Protein 8TYX (pdb70)

Organism: NCBI:txid1708715

Structure (mmCIF, N/CA/C/O backbone):
data_8TYX
#
_entry.id   8TYX
#
_cell.length_a   53.338
_cell.length_b   64.690
_cell.length_c   141.691
_cell.angle_alpha   90.000
_cell.angle_beta   90.000
_cell.angle_gamma   90.000
#
_symmetry.space_group_name_H-M   'I 2 2 2'
#
loop_
_entity.id
_entity.type
_entity.pdbx_description
1 polymer Ubl(BilA)
2 polymer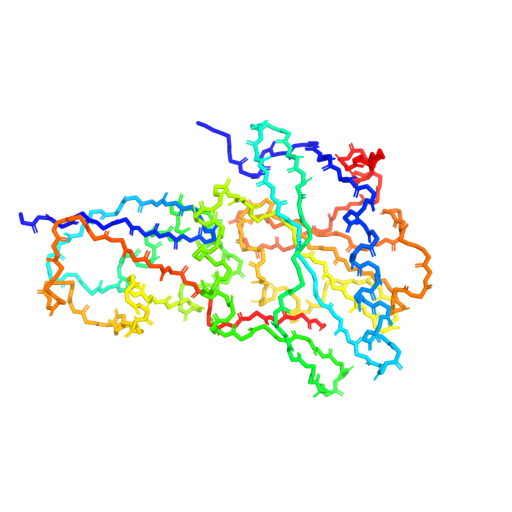 'DUB(BilC) E33A Mutant'
3 non-polymer 'ZINC ION'
4 water water
#
loop_
_atom_site.group_PDB
_atom_site.id
_atom_site.type_symbol
_atom_site.label_atom_id
_atom_site.label_alt_id
_atom_site.label_comp_id
_atom_site.label_asym_id
_atom_site.label_entity_id
_atom_site.label_seq_id
_atom_site.pdbx_PDB_ins_code
_atom_site.Cartn_x
_atom_site.Cartn_y
_atom_site.Cartn_z
_atom_site.occupancy
_atom_site.B_iso_or_equiv
_atom_site.auth_seq_id
_atom_site.auth_comp_id
_atom_site.auth_asym_id
_atom_site.auth_atom_id
_atom_site.pdbx_PDB_model_num
ATOM 1 N N . GLY A 1 16 ? -24.15476 28.16553 31.47966 1.000 55.79656 16 GLY A N 1
ATOM 2 C CA . GLY A 1 16 ? -23.82748 26.79300 31.84009 1.000 55.18972 16 GLY A CA 1
ATOM 3 C C . GLY A 1 16 ? -22.68906 26.25405 30.97324 1.000 58.00616 16 GLY A C 1
ATOM 4 O O . GLY A 1 16 ? -22.55555 25.04326 30.80499 1.000 57.45773 16 GLY A O 1
ATOM 6 N N . LYS A 1 17 ? -21.87534 27.15338 30.42572 1.000 58.89428 17 LYS A N 1
ATOM 7 C CA . LYS A 1 17 ? -20.71731 26.74941 29.63827 1.000 59.92726 17 LYS A CA 1
ATOM 8 C C . LYS A 1 17 ? -19.59584 26.28178 30.55994 1.000 59.98708 17 LYS A C 1
ATOM 9 O O . LYS A 1 17 ? -19.41488 26.80936 31.66024 1.000 62.32080 17 LYS A O 1
ATOM 13 N N . ILE A 1 18 ? -18.84414 25.28229 30.10261 1.000 56.69556 18 ILE A N 1
ATOM 14 C CA . ILE A 1 18 ? -17.76508 24.66209 30.86655 1.000 53.32854 18 ILE A CA 1
ATOM 15 C C . ILE A 1 18 ? -16.44761 24.99686 30.17690 1.000 50.21807 18 ILE A C 1
ATOM 16 O O . ILE A 1 18 ? -16.34135 24.89127 28.94966 1.000 49.68688 18 ILE A O 1
ATOM 32 N N . GLU A 1 19 ? -15.44474 25.39419 30.95863 1.000 46.02993 19 GLU A N 1
ATOM 33 C CA . GLU A 1 19 ? -14.13361 25.74746 30.42383 1.000 43.04052 19 GLU A CA 1
ATOM 34 C C . GLU A 1 19 ? -13.19538 24.55438 30.57430 1.000 34.62507 19 GLU A C 1
ATOM 35 O O . GLU A 1 19 ? -12.94952 24.08447 31.68910 1.000 35.36764 19 GLU A O 1
ATOM 47 N N . ILE A 1 20 ? -12.66159 24.07714 29.45689 1.000 28.19076 20 ILE A N 1
ATOM 48 C CA . ILE A 1 20 ? -11.75748 22.93616 29.44449 1.000 23.81280 20 ILE A CA 1
ATOM 49 C C . ILE A 1 20 ? -10.43875 23.38433 28.82639 1.000 23.28023 20 ILE A C 1
ATOM 50 O O . ILE A 1 20 ? -10.40843 23.85806 27.68308 1.000 23.90892 20 ILE A O 1
ATOM 66 N N . ILE A 1 21 ? -9.34585 23.20051 29.55831 1.000 19.65420 21 ILE A N 1
ATOM 67 C CA . ILE A 1 21 ? -8.01191 23.36017 28.99622 1.000 18.45011 21 ILE A CA 1
ATOM 68 C C . ILE A 1 21 ? -7.64147 22.01774 28.38491 1.000 18.02322 21 ILE A C 1
ATOM 69 O O . ILE A 1 21 ? -7.56420 21.00937 29.09628 1.000 19.47115 21 ILE A O 1
ATOM 85 N N . VAL A 1 22 ? -7.41824 21.99272 27.07557 1.000 15.16040 22 VAL A N 1
ATOM 86 C CA . VAL A 1 22 ? -6.96435 20.80260 26.37224 1.000 13.04860 22 VAL A CA 1
ATOM 87 C C . VAL A 1 22 ? -5.50136 21.01521 26.01839 1.000 13.08330 22 VAL A C 1
ATOM 88 O O . VAL A 1 22 ? -5.13217 22.04337 25.43047 1.000 14.64897 22 VAL A O 1
ATOM 101 N N . VAL A 1 23 ? -4.66574 20.03954 26.34777 1.000 12.97270 23 VAL A N 1
ATOM 102 C CA . VAL A 1 23 ? -3.23400 20.07586 26.05085 1.000 12.75689 23 VAL A CA 1
ATOM 103 C C . VAL A 1 23 ? -2.93412 19.09024 24.92546 1.000 12.52677 23 VAL A C 1
ATOM 104 O O . VAL A 1 23 ? -3.25524 17.89984 25.02442 1.000 13.29036 23 VAL A O 1
ATOM 117 N N . VAL A 1 24 ? -2.30289 19.58654 23.86709 1.000 12.30298 24 VAL A N 1
ATOM 118 C CA . VAL A 1 24 ? -1.94601 18.80748 22.67574 1.000 12.61471 24 VAL A CA 1
ATOM 119 C C . VAL A 1 24 ? -0.46163 19.05271 22.42294 1.000 12.09283 24 VAL A C 1
ATOM 120 O O . VAL A 1 24 ? -0.04788 20.20111 22.23885 1.000 13.56962 24 VAL A O 1
ATOM 133 N N . ASN A 1 25 ? 0.33972 17.98605 22.40686 1.000 13.41317 25 ASN A N 1
ATOM 134 C CA . ASN A 1 25 ? 1.79298 18.11132 22.29776 1.000 13.51763 25 ASN A CA 1
ATOM 135 C C . ASN A 1 25 ? 2.32573 19.20674 23.21940 1.000 13.56385 25 ASN A C 1
ATOM 136 O O . ASN A 1 25 ? 3.14978 20.03681 22.83513 1.000 14.14132 25 ASN A O 1
ATOM 147 N N . GLY A 1 26 ? 1.84467 19.21043 24.44522 1.000 13.91839 26 GLY A N 1
ATOM 148 C CA . GLY A 1 26 ? 2.33487 20.13339 25.44220 1.000 14.40125 26 GLY A CA 1
ATOM 149 C C . GLY A 1 26 ? 1.80201 21.54835 25.35783 1.000 14.89339 26 GLY A C 1
ATOM 150 O O . GLY A 1 26 ? 2.17713 22.38341 26.19609 1.000 15.52953 26 GLY A O 1
ATOM 154 N N . GLN A 1 27 ? 0.95171 21.85174 24.37891 1.000 14.47296 27 GLN A N 1
ATOM 155 C CA . GLN A 1 27 ? 0.41890 23.20278 24.19125 1.000 14.75093 27 GLN A CA 1
ATOM 156 C C . GLN A 1 27 ? -1.02970 23.28116 24.65251 1.000 14.71178 27 GLN A C 1
ATOM 157 O O . GLN A 1 27 ? -1.85865 22.50731 24.13813 1.000 14.56911 27 GLN A O 1
ATOM 171 N N . PRO A 1 28 ? -1.37949 24.18788 25.57104 1.000 15.08529 28 PRO A N 1
ATOM 172 C CA . PRO A 1 28 ? -2.76326 24.28990 26.04271 1.000 15.35284 28 PRO A CA 1
ATOM 173 C C . PRO A 1 28 ? -3.61771 25.16963 25.14274 1.000 15.39225 28 PRO A C 1
ATOM 174 O O . PRO A 1 28 ? -3.16123 26.14404 24.54365 1.000 17.42590 28 PRO A O 1
ATOM 185 N N . THR A 1 29 ? -4.89653 24.80146 25.05262 1.000 15.78137 29 THR A N 1
ATOM 186 C CA . THR A 1 29 ? -5.91057 25.62938 24.41794 1.000 15.76192 29 THR A CA 1
ATOM 187 C C . THR A 1 29 ? -7.18461 25.54961 25.24677 1.000 17.01019 29 THR A C 1
ATOM 188 O O . THR A 1 29 ? -7.62371 24.46242 25.62769 1.000 17.36007 29 THR A O 1
ATOM 199 N N . GLN A 1 30 ? -7.79827 26.69334 25.52488 1.000 20.18467 30 GLN A N 1
ATOM 200 C CA . GLN A 1 30 ? -9.02071 26.70511 26.32196 1.000 23.82676 30 GLN A CA 1
ATOM 201 C C . GLN A 1 30 ? -10.21368 26.60150 25.37795 1.000 23.93909 30 GLN A C 1
ATOM 202 O O . GLN A 1 30 ? -10.35819 27.40957 24.44894 1.000 26.35594 30 GLN A O 1
ATOM 216 N N . VAL A 1 31 ? -11.06243 25.60790 25.60641 1.000 21.85281 31 VAL A N 1
ATOM 217 C CA . VAL A 1 31 ? -12.22876 25.33781 24.77691 1.000 22.33520 31 VAL A CA 1
ATOM 218 C C . VAL A 1 31 ? -13.46607 25.50274 25.64460 1.000 25.65286 31 VAL A C 1
ATOM 219 O O . VAL A 1 31 ? -13.56974 24.89698 26.71524 1.000 25.19439 31 VAL A O 1
ATOM 232 N N . GLU A 1 32 ? -14.38624 26.33839 25.19649 1.000 29.09702 32 GLU A N 1
ATOM 233 C CA . GLU A 1 32 ? -15.65987 26.49542 25.88392 1.000 32.50959 32 GLU A CA 1
ATOM 234 C C . GLU A 1 32 ? -16.61081 25.41049 25.40154 1.000 31.90740 32 GLU A C 1
ATOM 235 O O . GLU A 1 32 ? -16.70183 25.15095 24.19912 1.000 32.37035 32 GLU A O 1
ATOM 247 N N . ALA A 1 33 ? -17.29198 24.75856 26.34054 1.000 30.77420 33 ALA A N 1
ATOM 248 C CA . ALA A 1 33 ? -18.15203 23.63277 26.01535 1.000 32.60168 33 ALA A CA 1
ATOM 249 C C . ALA A 1 33 ? -19.48487 23.73102 26.74145 1.000 32.97854 33 ALA A C 1
ATOM 250 O O . ALA A 1 33 ? -19.55352 24.18839 27.88252 1.000 35.01008 33 ALA A O 1
ATOM 257 N N . ASN A 1 34 ? -20.50958 23.29209 26.08989 1.000 32.60614 34 ASN A N 1
ATOM 258 C CA . ASN A 1 34 ? -21.82063 23.18695 26.70574 1.000 32.11896 34 ASN A CA 1
ATOM 259 C C . ASN A 1 34 ? -22.06391 21.75873 27.18721 1.000 30.89956 34 ASN A C 1
ATOM 260 O O . ASN A 1 34 ? -21.53489 20.80446 26.61699 1.000 29.00446 34 ASN A O 1
ATOM 271 N N . PRO A 1 35 ? -22.86518 21.58314 28.23930 1.000 30.20863 35 PRO A N 1
ATOM 272 C CA . PRO A 1 35 ? -22.95211 20.26119 28.88411 1.000 30.68376 35 PRO A CA 1
ATOM 273 C C . PRO A 1 35 ? -23.45474 19.14045 27.99335 1.000 27.10881 35 PRO A C 1
ATOM 274 O O . PRO A 1 35 ? -23.09648 17.98182 28.22381 1.000 26.67813 35 PRO A O 1
ATOM 285 N N . ASN A 1 36 ? -24.29164 19.43140 27.00310 1.000 26.89138 36 ASN A N 1
ATOM 286 C CA . ASN A 1 36 ? -24.84296 18.38616 26.15173 1.000 27.60989 36 ASN A CA 1
ATOM 287 C C . ASN A 1 36 ? -23.95827 18.05144 24.96216 1.000 26.95837 36 ASN A C 1
ATOM 288 O O . ASN A 1 36 ? -24.30085 17.15269 24.18787 1.000 28.85941 36 ASN A O 1
ATOM 299 N N . GLN A 1 37 ? -22.81569 18.71539 24.81377 1.000 22.97353 37 GLN A N 1
ATOM 300 C CA . GLN A 1 37 ? -21.92094 18.40209 23.70373 1.000 23.63050 37 GLN A CA 1
ATOM 301 C C . GLN A 1 37 ? -21.09949 17.15597 24.02302 1.000 21.24409 37 GLN A C 1
ATOM 302 O O . GLN A 1 37 ? -20.53473 17.05683 25.11803 1.000 22.62433 37 GLN A O 1
ATOM 316 N N . PRO A 1 38 ? -20.99410 16.19775 23.10286 1.000 20.89884 38 PRO A N 1
ATOM 317 C CA . PRO A 1 38 ? -20.04661 15.10260 23.31111 1.000 19.82916 38 PRO A CA 1
ATOM 318 C C . PRO A 1 38 ? -18.62189 15.62467 23.33464 1.000 17.81427 38 PRO A C 1
ATOM 319 O O . PRO A 1 38 ? -18.29077 16.65097 22.74128 1.000 17.42312 38 PRO A O 1
ATOM 330 N N . LEU A 1 39 ? -17.76234 14.87294 24.01269 1.000 16.84206 39 LEU A N 1
ATOM 331 C CA . LEU A 1 39 ? -16.35527 15.22996 24.08848 1.000 17.12611 39 LEU A CA 1
ATOM 332 C C . LEU A 1 39 ? -15.69441 15.34656 22.71637 1.000 16.85948 39 LEU A C 1
ATOM 333 O O . LEU A 1 39 ? -14.77138 16.14769 22.55110 1.000 16.61019 39 LEU A O 1
ATOM 349 N N . HIS A 1 40 ? -16.16315 14.60445 21.70082 1.000 15.72576 40 HIS A N 1
ATOM 350 C CA . HIS A 1 40 ? -15.54693 14.71950 20.37415 1.000 17.02791 40 HIS A CA 1
ATOM 351 C C . HIS A 1 40 ? -15.67006 16.12404 19.78792 1.000 16.26238 40 HIS A C 1
ATOM 352 O O . HIS A 1 40 ? -14.82772 16.51446 18.96519 1.000 17.00791 40 HIS A O 1
ATOM 366 N N . VAL A 1 41 ? -16.67270 16.90313 20.20756 1.000 16.70055 41 VAL A N 1
ATOM 367 C CA . VAL A 1 41 ? -16.77821 18.29216 19.75643 1.000 17.23658 41 VAL A CA 1
ATOM 368 C C . VAL A 1 41 ? -15.56754 19.10330 20.22492 1.000 16.67107 41 VAL A C 1
ATOM 369 O O . VAL A 1 41 ? -14.99985 19.90715 19.46812 1.000 17.70542 41 VAL A O 1
ATOM 382 N N . VAL A 1 42 ? -15.12396 18.87294 21.46275 1.000 16.22054 42 VAL A N 1
ATOM 383 C CA . VAL A 1 42 ? -13.95980 19.55902 22.00043 1.000 16.14930 42 VAL A CA 1
ATOM 384 C C . VAL A 1 42 ? -12.69960 19.05427 21.33678 1.000 15.59411 42 VAL A C 1
ATOM 385 O O . VAL A 1 42 ? -11.75225 19.82110 21.14182 1.000 14.91199 42 VAL A O 1
ATOM 398 N N . ARG A 1 43 ? -12.64610 17.76836 20.99035 1.000 15.06086 43 ARG A N 1
ATOM 399 C CA . ARG A 1 43 ? -11.47186 17.23184 20.30360 1.000 14.27141 43 ARG A CA 1
ATOM 400 C C . ARG A 1 43 ? -11.21590 17.97223 19.00038 1.000 13.97838 43 ARG A C 1
ATOM 401 O O . ARG A 1 4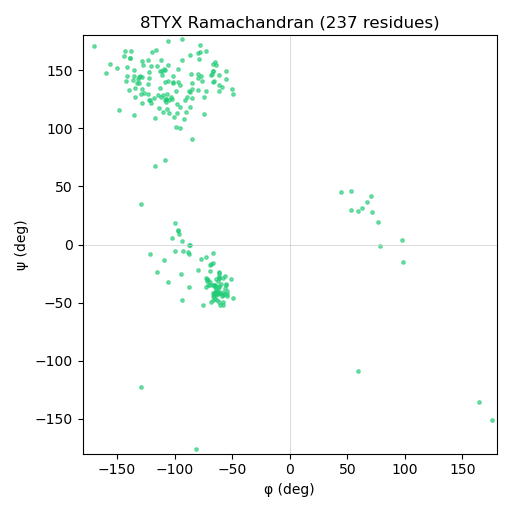3 ? -10.08645 18.40535 18.73419 1.000 13.62040 43 ARG A O 1
ATOM 422 N N . THR A 1 44 ? -12.26028 18.12559 18.17303 1.000 15.16207 44 THR A N 1
ATOM 423 C CA . THR A 1 44 ? -12.09246 18.80292 16.89359 1.000 16.54286 44 THR A CA 1
ATOM 424 C C . THR A 1 44 ? -11.58716 20.22629 17.09565 1.000 15.71633 44 THR A C 1
ATOM 425 O O . THR A 1 44 ? -10.63144 20.65868 16.43270 1.000 15.16723 44 THR A O 1
ATOM 436 N N . LYS A 1 45 ? -12.16935 20.94044 18.06098 1.000 15.52835 45 LYS A N 1
ATOM 437 C CA . LYS A 1 45 ? -11.80978 22.33553 18.27460 1.000 14.73348 45 LYS A CA 1
ATOM 438 C C . LYS A 1 45 ? -10.38022 22.45999 18.76187 1.000 14.07003 45 LYS A C 1
ATOM 439 O O . LYS A 1 45 ? -9.62265 23.29903 18.26823 1.000 14.61474 45 LYS A O 1
ATOM 458 N N . ALA A 1 46 ? -9.97720 21.61236 19.71055 1.000 12.95281 46 ALA A N 1
ATOM 459 C CA . ALA A 1 46 ? -8.63358 21.72478 20.28224 1.000 12.77944 46 ALA A CA 1
ATOM 460 C C . ALA A 1 46 ? -7.57304 21.46254 19.21725 1.000 12.31081 46 ALA A C 1
ATOM 461 O O . ALA A 1 46 ? -6.51283 22.10946 19.21119 1.000 13.47329 46 ALA A O 1
ATOM 468 N N . LEU A 1 47 ? -7.81733 20.48228 18.33040 1.000 13.18190 47 LEU A N 1
ATOM 469 C CA . LEU A 1 47 ? -6.85427 20.19240 17.27614 1.000 12.69491 47 LEU A CA 1
ATOM 470 C C . LEU A 1 47 ? -6.75534 21.35173 16.29967 1.000 12.92875 47 LEU A C 1
ATOM 471 O O . LEU A 1 47 ? -5.65278 21.68694 15.84554 1.000 13.39058 47 LEU A O 1
ATOM 487 N N . GLU A 1 48 ? -7.89605 21.95799 15.93359 1.000 14.10994 48 GLU A N 1
ATOM 488 C CA . GLU A 1 48 ? -7.83878 23.10448 15.02366 1.000 15.64286 48 GLU A CA 1
ATOM 489 C C . GLU A 1 48 ? -7.12221 24.27906 15.67830 1.000 14.07888 48 GLU A C 1
ATOM 490 O O . GLU A 1 48 ? -6.28717 24.93634 15.04225 1.000 15.18346 48 GLU A O 1
ATOM 502 N N . ASN A 1 49 ? -7.42150 24.54177 16.95628 1.000 14.09018 49 ASN A N 1
ATOM 503 C CA . ASN A 1 49 ? -6.82358 25.68569 17.64181 1.000 13.68779 49 ASN A CA 1
ATOM 504 C C . ASN A 1 49 ? -5.31056 25.57933 17.75143 1.000 14.03556 49 ASN A C 1
ATOM 505 O O . ASN A 1 49 ? -4.61641 26.60299 17.84264 1.000 15.90975 49 ASN A O 1
ATOM 516 N N . THR A 1 50 ? -4.78988 24.36345 17.84624 1.000 13.24812 50 THR A N 1
ATOM 517 C CA . THR A 1 50 ? -3.36920 24.12084 18.04227 1.000 12.52275 50 THR A CA 1
ATOM 518 C C . THR A 1 50 ? -2.66157 23.70183 16.76078 1.000 11.95408 50 THR A C 1
ATOM 519 O O . THR A 1 50 ? -1.47499 23.34660 16.80893 1.000 13.64187 50 THR A O 1
ATOM 530 N N . GLN A 1 51 ? -3.36613 23.72166 15.62396 1.000 12.89158 51 GLN A N 1
ATOM 531 C CA . GLN A 1 51 ? -2.77757 23.44068 14.31586 1.000 12.71032 51 GLN A CA 1
ATOM 532 C C . GLN A 1 51 ? -2.22136 22.00883 14.22280 1.000 11.69266 51 GLN A C 1
ATOM 533 O O . GLN A 1 51 ? -1.26231 21.74573 13.48793 1.000 12.80916 51 GLN A O 1
ATOM 547 N N . ASN A 1 52 ? -2.83723 21.06551 14.93009 1.000 12.59693 52 ASN A N 1
ATOM 548 C CA . ASN A 1 52 ? -2.40998 19.66438 14.88179 1.000 12.41198 52 ASN A CA 1
ATOM 549 C C . ASN A 1 52 ? -3.25598 18.93335 13.84880 1.000 12.80040 52 ASN A C 1
ATOM 550 O O . ASN A 1 52 ? -4.39789 18.54879 14.11208 1.000 16.33531 52 ASN A O 1
ATOM 561 N N . VAL A 1 53 ? -2.67163 18.75648 12.67000 1.000 12.72826 53 VAL A N 1
ATOM 562 C CA . VAL A 1 53 ? -3.38897 18.26224 11.50264 1.000 13.24181 53 VAL A CA 1
ATOM 563 C C . VAL A 1 53 ? -2.81552 16.97916 10.91113 1.000 12.86908 53 VAL A C 1
ATO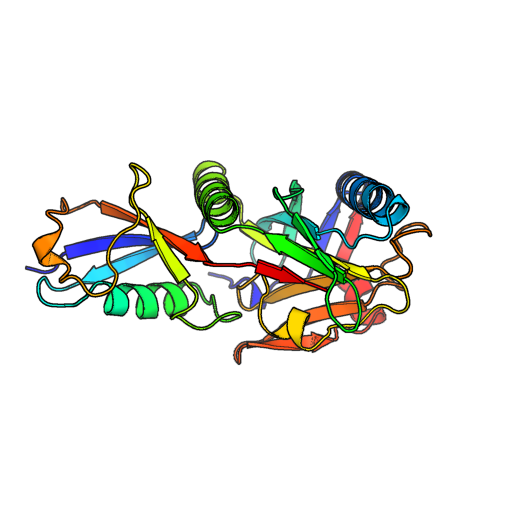M 564 O O . VAL A 1 53 ? -3.44022 16.41058 10.01235 1.000 13.12837 53 VAL A O 1
ATOM 577 N N . ALA A 1 54 ? -1.64980 16.49125 11.35036 1.000 13.06483 54 ALA A N 1
ATOM 578 C CA . ALA A 1 54 ? -1.00768 15.43138 10.58434 1.000 11.74182 54 ALA A CA 1
ATOM 579 C C . ALA A 1 54 ? -1.77755 14.11805 10.65478 1.000 11.45354 54 ALA A C 1
ATOM 580 O O . ALA A 1 54 ? -1.56786 13.26587 9.77899 1.000 12.93977 54 ALA A O 1
ATOM 587 N N . GLN A 1 55 ? -2.59417 13.91369 11.68825 1.000 12.00750 55 GLN A N 1
ATOM 588 C CA . GLN A 1 55 ? -3.53216 12.80737 11.74086 1.000 12.39861 55 GLN A CA 1
ATOM 589 C C . GLN A 1 55 ? -4.90023 13.38578 12.06438 1.000 11.53990 55 GLN A C 1
ATOM 590 O O . GLN A 1 55 ? -4.99252 14.38099 12.80813 1.000 12.39944 55 GLN A O 1
ATOM 604 N N . PRO A 1 56 ? -5.96628 12.82442 11.49752 1.000 12.63865 56 PRO A N 1
ATOM 605 C CA . PRO A 1 56 ? -7.31035 13.42682 11.65215 1.000 13.93587 56 PRO A CA 1
ATOM 606 C C . PRO A 1 56 ? -7.85339 13.22531 13.05374 1.000 12.45647 56 PRO A C 1
ATOM 607 O O . PRO A 1 56 ? -7.31851 12.42053 13.84597 1.000 12.10554 56 PRO A O 1
ATOM 618 N N . PRO A 1 57 ? -8.92297 13.95190 13.40044 1.000 13.06322 57 PRO A N 1
ATOM 619 C CA . PRO A 1 57 ? -9.40378 13.94602 14.79080 1.000 14.62919 57 PRO A CA 1
ATOM 620 C C . PRO A 1 57 ? -9.71083 12.58254 15.37355 1.000 13.86827 57 PRO A C 1
ATOM 621 O O . PRO A 1 57 ? -9.44666 12.37199 16.56415 1.000 14.76984 57 PRO A O 1
ATOM 632 N N . ASP A 1 58 ? -10.21281 11.64017 14.57943 1.000 14.84640 58 ASP A N 1
ATOM 633 C CA . ASP A 1 58 ? -10.54236 10.31460 15.07056 1.000 17.23267 58 ASP A CA 1
ATOM 634 C C . ASP A 1 58 ? -9.31911 9.51582 15.50063 1.000 14.15754 58 ASP A C 1
ATOM 635 O O . ASP A 1 58 ? -9.47502 8.41138 16.04249 1.000 15.26539 58 ASP A O 1
ATOM 644 N N . ASN A 1 59 ? -8.11676 10.02915 15.25494 1.000 12.86521 59 ASN A N 1
ATOM 645 C CA . ASN A 1 59 ? -6.87063 9.34577 15.57487 1.000 12.75013 59 ASN A CA 1
ATOM 646 C C . ASN A 1 59 ? -6.27728 9.79669 16.90161 1.000 12.39335 59 ASN A C 1
ATOM 647 O O . ASN A 1 59 ? -5.16101 9.39453 17.24406 1.000 13.30162 59 ASN A O 1
ATOM 658 N N . TRP A 1 60 ? -7.05407 10.53819 17.69776 1.000 12.24322 60 TRP A N 1
ATOM 659 C CA . TRP A 1 60 ? -6.61260 11.09794 18.96451 1.000 12.00578 60 TRP A CA 1
ATOM 660 C C . TRP A 1 60 ? -7.59171 10.70100 20.06366 1.000 12.11245 60 TRP A C 1
ATOM 661 O O . TRP A 1 60 ? -8.78762 10.48943 19.81936 1.000 13.62208 60 TRP A O 1
ATOM 682 N N . GLU A 1 61 ? -7.09733 10.65635 21.29831 1.000 12.53448 61 GLU A N 1
ATOM 683 C CA . GLU A 1 61 ? -7.91636 10.26425 22.43300 1.000 13.88269 61 GLU A CA 1
ATOM 684 C C . GLU A 1 61 ? -7.57509 11.10442 23.65699 1.000 13.15924 61 GLU A C 1
ATOM 685 O O . GLU A 1 61 ? -6.45731 11.61985 23.80222 1.000 13.97139 61 GLU A O 1
ATOM 697 N N . PHE A 1 62 ? -8.56996 11.24600 24.52403 1.000 14.12272 62 PHE A N 1
ATOM 698 C CA . PHE A 1 62 ? -8.45775 12.06119 25.72228 1.000 14.05060 62 PHE A CA 1
ATOM 699 C C . PHE A 1 62 ? -8.11226 11.22854 26.94853 1.000 14.56062 62 PHE A C 1
ATOM 700 O O . PHE A 1 62 ? -8.71064 10.17066 27.19399 1.000 15.68342 62 PHE A O 1
ATOM 717 N N . LYS A 1 63 ? -7.24101 11.77892 27.79358 1.000 15.66383 63 LYS A N 1
ATOM 718 C CA . LYS A 1 63 ? -6.99541 11.25677 29.13388 1.000 18.51182 63 LYS A CA 1
ATOM 719 C C . LYS A 1 63 ? -7.06624 12.40618 30.11855 1.000 19.34911 63 LYS A C 1
ATOM 720 O O . LYS A 1 63 ? -6.67331 13.52505 29.80410 1.000 17.92455 63 LYS A O 1
ATOM 739 N N . ASP A 1 64 ? -7.58706 12.12719 31.30890 1.000 24.95215 64 ASP A N 1
ATOM 740 C CA . ASP A 1 64 ? -7.66843 13.14818 32.34266 1.000 31.36135 64 ASP A CA 1
ATOM 741 C C . ASP A 1 64 ? -6.32125 13.26938 33.04579 1.000 32.40640 64 ASP A C 1
ATOM 742 O O . ASP A 1 64 ? -5.33118 12.63277 32.66507 1.000 30.48457 64 ASP A O 1
ATOM 751 N N . GLU A 1 65 ? -6.28949 14.12460 34.07910 1.000 35.96823 65 GLU A N 1
ATOM 752 C CA . GLU A 1 65 ? -5.06671 14.35387 34.84051 1.000 38.25585 65 GLU A CA 1
ATOM 753 C C . GLU A 1 65 ? -4.67895 13.13423 35.66229 1.000 39.34963 65 GLU A C 1
ATOM 754 O O . GLU A 1 65 ? -3.48732 12.89817 35.89050 1.000 40.24301 65 GLU A O 1
ATOM 766 N N . ALA A 1 66 ? -5.66239 12.36426 36.13035 1.000 40.05679 66 ALA A N 1
ATOM 767 C CA . ALA A 1 66 ? -5.37557 11.08893 36.77342 1.000 40.35092 66 ALA A CA 1
ATOM 768 C C . ALA A 1 66 ? -4.93694 10.01899 35.77795 1.000 40.43622 66 ALA A C 1
ATOM 769 O O . ALA A 1 66 ? -4.46085 8.96345 36.20611 1.000 41.20260 66 ALA A O 1
ATOM 776 N N . GLY A 1 67 ? -5.07603 10.26157 34.47446 1.000 38.72721 67 GLY A N 1
ATOM 777 C CA . GLY A 1 67 ? -4.58975 9.34947 33.45328 1.000 36.74783 67 GLY A CA 1
ATOM 778 C C . GLY A 1 67 ? -5.62316 8.40728 32.86573 1.000 34.30921 67 GLY A C 1
ATOM 779 O O . GLY A 1 67 ? -5.26695 7.55145 32.04533 1.000 32.41225 67 GLY A O 1
ATOM 783 N N . ASN A 1 68 ? -6.88408 8.53501 33.25006 1.000 34.53527 68 ASN A N 1
ATOM 784 C CA . ASN A 1 68 ? -7.91053 7.63579 32.75964 1.000 32.91343 68 ASN A CA 1
ATOM 785 C C . ASN A 1 68 ? -8.27627 8.01260 31.33265 1.000 27.57644 68 ASN A C 1
ATOM 786 O O . ASN A 1 68 ? -8.34438 9.19332 30.98948 1.000 24.64399 68 ASN A O 1
ATOM 797 N N . LEU A 1 69 ? -8.49005 6.99855 30.49461 1.000 24.88498 69 LEU A N 1
ATOM 798 C CA . LEU A 1 69 ? -8.99696 7.22224 29.14353 1.000 23.68736 69 LEU A CA 1
ATOM 799 C C . LEU A 1 69 ? -10.46599 7.61141 29.23603 1.000 22.33131 69 LEU A C 1
ATOM 800 O O . LEU A 1 69 ? -11.23287 6.97975 29.97406 1.000 24.11940 69 LEU A O 1
ATOM 816 N N . LEU A 1 70 ? -10.84915 8.67443 28.54046 1.000 19.13023 70 LEU A N 1
ATOM 817 C CA . LEU A 1 70 ? -12.22129 9.16577 28.57690 1.000 19.06998 70 LEU A CA 1
ATOM 818 C C . LEU A 1 70 ? -12.97836 8.73701 27.32334 1.000 19.05727 70 LEU A C 1
ATOM 819 O O . LEU A 1 70 ? -12.41478 8.64014 26.23247 1.000 20.40903 70 LEU A O 1
ATOM 835 N N . ASP A 1 71 ? -14.26534 8.45223 27.49444 1.000 19.00746 71 ASP A N 1
ATOM 836 C CA . ASP A 1 71 ? -15.15098 8.09679 26.38451 1.000 19.53276 71 ASP A CA 1
ATOM 837 C C . ASP A 1 71 ? -15.47046 9.35071 25.58277 1.000 18.44453 71 ASP A C 1
ATOM 838 O O . ASP A 1 71 ? -16.14041 10.25621 26.08358 1.000 19.47226 71 ASP A O 1
ATOM 847 N N . VAL A 1 72 ? -14.98201 9.40913 24.34213 1.000 18.21071 72 VAL A N 1
ATOM 848 C CA . VAL A 1 72 ? -15.13169 10.60167 23.50551 1.000 17.12995 72 VAL A CA 1
ATOM 849 C C . VAL A 1 72 ? -16.57352 10.83758 23.08078 1.000 18.22029 72 VAL A C 1
ATOM 850 O O . VAL A 1 72 ? -16.90455 11.93912 22.63243 1.000 18.42406 72 VAL A O 1
ATOM 863 N N . ASP A 1 73 ? -17.44516 9.83497 23.19038 1.000 18.18083 73 ASP A N 1
ATOM 864 C CA . ASP A 1 73 ? -18.84039 10.00364 22.80230 1.000 20.19881 73 ASP A CA 1
ATOM 865 C C . ASP A 1 73 ? -19.73416 10.43032 23.95936 1.000 21.17658 73 ASP A C 1
ATOM 866 O O . ASP A 1 73 ? -20.92175 10.69942 23.74377 1.000 23.06332 73 ASP A O 1
ATOM 875 N N . LYS A 1 74 ? -19.20189 10.48896 25.17487 1.000 18.83080 74 LYS A N 1
ATOM 876 C CA . LYS A 1 74 ? -19.97642 10.84994 26.35474 1.000 20.29582 74 LYS A CA 1
ATOM 877 C C . LYS A 1 74 ? -20.15972 12.35917 26.44569 1.000 20.37276 74 LYS A C 1
ATOM 878 O O . LYS A 1 74 ? -19.26402 13.13633 26.09606 1.000 19.50526 74 LYS A O 1
ATOM 897 N N . LYS A 1 75 ? -21.33668 12.77331 26.91283 1.000 22.07930 75 LYS A N 1
ATOM 898 C CA . LYS A 1 75 ? -21.63742 14.19059 27.01933 1.000 23.30765 75 LYS A CA 1
ATOM 899 C C . LYS A 1 75 ? -20.74449 14.83383 28.07225 1.000 22.33002 75 LYS A C 1
ATOM 900 O O . LYS A 1 75 ? -20.50402 14.26389 29.14114 1.000 21.64330 75 LYS A O 1
ATOM 919 N N . ILE A 1 76 ? -20.27191 16.04286 27.77501 1.000 21.63988 76 ILE A N 1
ATOM 920 C CA . ILE A 1 76 ? -19.36126 16.73066 28.68720 1.000 23.20871 76 ILE A CA 1
ATOM 921 C C . ILE A 1 76 ? -19.96449 16.84055 30.08767 1.000 22.88849 76 ILE A C 1
ATOM 922 O O . ILE A 1 76 ? -19.26755 16.66083 31.09746 1.000 22.48582 76 ILE A O 1
ATOM 938 N N . GLY A 1 77 ? -21.26655 17.11809 30.18042 1.000 23.38378 77 GLY A N 1
ATOM 939 C CA . GLY A 1 77 ? -21.89926 17.27979 31.47754 1.000 24.20173 77 GLY A CA 1
ATOM 940 C C . GLY A 1 77 ? -21.94694 16.01697 32.31167 1.000 26.67650 77 GLY A C 1
ATOM 941 O O . GLY A 1 77 ? -22.17862 16.09066 33.52350 1.000 29.09867 77 GLY A O 1
ATOM 945 N N . ASP A 1 78 ? -21.72107 14.85947 31.69881 1.000 25.18693 78 ASP A N 1
ATOM 946 C CA . ASP A 1 78 ? -21.79028 13.59452 32.42161 1.000 25.73278 78 ASP A CA 1
ATOM 947 C C . ASP A 1 78 ? -20.48499 13.18241 33.09776 1.000 24.93523 78 ASP A C 1
ATOM 948 O O . ASP A 1 78 ? -20.49698 12.23858 33.89701 1.000 25.31698 78 ASP A O 1
ATOM 957 N N . PHE A 1 79 ? -19.38084 13.88383 32.84958 1.000 24.30039 79 PHE A N 1
ATOM 958 C CA . PHE A 1 79 ? -18.12552 13.53806 33.49826 1.000 23.75412 79 PHE A CA 1
ATOM 959 C C . PHE A 1 79 ? -18.01603 14.05486 34.92451 1.000 25.21761 79 PHE A C 1
ATOM 960 O O . PHE A 1 79 ? -17.22328 13.51899 35.70215 1.000 27.40834 79 PHE A O 1
ATOM 977 N N . GLY A 1 80 ? -18.76853 15.07956 35.28637 1.000 25.26995 80 GLY A N 1
ATOM 978 C CA . GLY A 1 80 ? -18.54260 15.68637 36.57923 1.000 27.10002 80 GLY A CA 1
ATOM 979 C C . GLY A 1 80 ? -17.24447 16.46407 36.64316 1.000 28.32940 80 GLY A C 1
ATOM 980 O O . GLY A 1 80 ? -16.51707 16.38824 37.64681 1.000 29.31905 80 GLY A O 1
ATOM 984 N N . PHE A 1 81 ? -16.93004 17.20793 35.59122 1.000 30.24753 81 PHE A N 1
ATOM 985 C CA . PHE A 1 81 ? -15.78933 18.10034 35.61644 1.000 33.59909 81 PHE A CA 1
ATOM 986 C C . PHE A 1 81 ? -16.03279 19.22667 36.61990 1.000 41.41034 81 PHE A C 1
ATOM 987 O O . PHE A 1 81 ? -17.17170 19.63472 36.87565 1.000 43.16901 81 PHE A O 1
ATOM 1004 N N . ALA A 1 82 ? -14.95143 19.71360 37.20619 1.000 46.33476 82 ALA A N 1
ATOM 1005 C CA . ALA A 1 82 ? -14.94584 21.01911 37.84810 1.000 52.59247 82 ALA A CA 1
ATOM 1006 C C . ALA A 1 82 ? -14.62060 22.07413 36.79501 1.000 55.99955 82 ALA A C 1
ATOM 1007 O O . ALA A 1 82 ? -14.10446 21.77011 35.71789 1.000 55.70588 82 ALA A O 1
ATOM 1014 N N . ASN A 1 83 ? -14.90990 23.33219 37.12619 1.000 60.02597 83 ASN A N 1
ATOM 1015 C CA . ASN A 1 83 ? -14.83168 24.37819 36.11034 1.000 62.49752 83 ASN A CA 1
ATOM 1016 C C . ASN A 1 83 ? -13.42499 24.53939 35.54652 1.000 59.91464 83 ASN A C 1
ATOM 1017 O O . ASN A 1 83 ? -13.26772 24.96539 34.39631 1.000 60.71345 83 ASN A O 1
ATOM 1028 N N . THR A 1 84 ? -12.39655 24.20179 36.31673 1.000 56.60665 84 THR A N 1
ATOM 1029 C CA . THR A 1 84 ? -11.01301 24.33559 35.86665 1.000 54.48663 84 THR A CA 1
ATOM 1030 C C . THR A 1 84 ? -10.42066 22.95125 35.61111 1.000 47.48697 84 THR A C 1
ATOM 1031 O O . THR A 1 84 ? -9.57180 22.46391 36.36046 1.000 49.49627 84 THR A O 1
ATOM 1042 N N . VAL A 1 85 ? -10.85971 22.31269 34.52811 1.000 37.33144 85 VAL A N 1
ATOM 1043 C CA . VAL A 1 85 ? -10.38115 20.97526 34.18834 1.000 27.90128 85 VAL A CA 1
ATOM 1044 C C . VAL A 1 85 ? -9.33395 21.06625 33.08663 1.000 23.26042 85 VAL A C 1
ATOM 1045 O O . VAL A 1 85 ? -9.46894 21.84952 32.14018 1.000 23.03097 85 VAL A O 1
ATOM 1058 N N . THR A 1 86 ? -8.28766 20.26260 33.21585 1.000 19.38295 86 THR A N 1
ATOM 1059 C CA . THR A 1 86 ? -7.28955 20.07097 32.17408 1.000 19.87285 86 THR A CA 1
ATOM 1060 C C . THR A 1 86 ? -7.35125 18.63452 31.67043 1.000 17.94196 86 THR A C 1
ATOM 1061 O O . THR A 1 86 ? -7.35415 17.69440 32.47986 1.000 19.79946 86 THR A O 1
ATOM 1072 N N . LEU A 1 87 ? -7.43872 18.48668 30.34433 1.000 17.26523 87 LEU A N 1
ATOM 1073 C CA . LEU A 1 87 ? -7.45354 17.19453 29.69412 1.000 15.56209 87 LEU A CA 1
ATOM 1074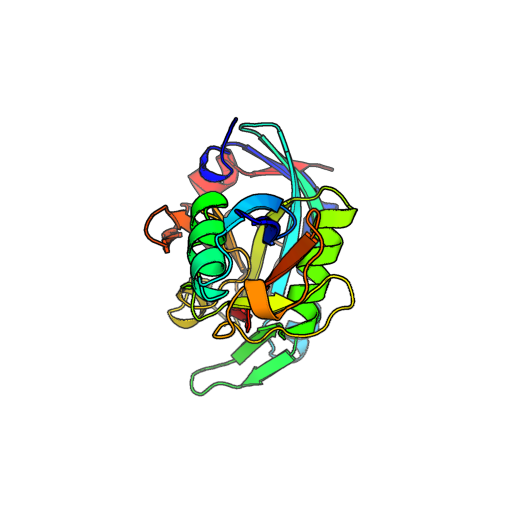 C C . LEU A 1 87 ? -6.29581 17.12519 28.71159 1.000 14.65285 87 LEU A C 1
ATOM 1075 O O . LEU A 1 87 ? -5.89686 18.14278 28.13252 1.000 15.35032 87 LEU A O 1
ATOM 1091 N N . PHE A 1 88 ? -5.75855 15.92336 28.52615 1.000 14.85133 88 PHE A N 1
ATOM 1092 C CA . PHE A 1 88 ? -4.66024 15.66571 27.60690 1.000 13.80507 88 PHE A CA 1
ATOM 1093 C C . PHE A 1 88 ? -5.17937 14.91879 26.38494 1.000 13.46105 88 PHE A C 1
ATOM 1094 O O . PHE A 1 88 ? -5.82145 13.86848 26.50686 1.000 15.69987 88 PHE A O 1
ATOM 1111 N N . LEU A 1 89 ? -4.91600 15.47589 25.21241 1.000 12.82869 89 LEU A N 1
ATOM 1112 C CA . LEU A 1 89 ? -5.38165 14.90260 23.97394 1.000 11.15141 89 LEU A CA 1
ATOM 1113 C C . LEU A 1 89 ? -4.14258 14.44114 23.21606 1.000 11.55820 89 LEU A C 1
ATOM 1114 O O . LEU A 1 89 ? -3.26317 15.25685 22.88058 1.000 13.49685 89 LEU A O 1
ATOM 1130 N N . SER A 1 90 ? -4.05439 13.13432 22.97321 1.000 12.54314 90 SER A N 1
ATOM 1131 C CA . SER A 1 90 ? -2.84599 12.54219 22.42187 1.000 12.48131 90 SER A CA 1
ATOM 1132 C C . SER A 1 90 ? -3.17220 11.49111 21.37309 1.000 11.89046 90 SER A C 1
ATOM 1133 O O . SER A 1 90 ? -4.27272 10.95090 21.33186 1.000 12.26036 90 SER A O 1
ATOM 1141 N N . LEU A 1 91 ? -2.18488 11.19135 20.54354 1.000 13.06281 91 LEU A N 1
ATOM 1142 C CA . LEU A 1 91 ? -2.38125 10.25927 19.46134 1.000 12.17282 91 LEU A CA 1
ATOM 1143 C C . LEU A 1 91 ? -2.59134 8.83043 19.96717 1.000 12.33041 91 LEU A C 1
ATOM 1144 O O . LEU A 1 91 ? -1.98355 8.38605 20.94863 1.000 13.36351 91 LEU A O 1
ATOM 1160 N N . LYS A 1 92 ? -3.43808 8.09808 19.23785 1.000 12.01679 92 LYS A N 1
ATOM 1161 C CA . LYS A 1 92 ? -3.58609 6.66827 19.47449 1.000 12.01300 92 LYS A CA 1
ATOM 1162 C C . LYS A 1 92 ? -2.37805 5.86264 19.00688 1.000 12.50905 92 LYS A C 1
ATOM 1163 O O . LYS A 1 92 ? -2.06993 4.81716 19.59990 1.000 15.07233 92 LYS A O 1
ATOM 1182 N N . ALA A 1 93 ? -1.69308 6.31320 17.96168 1.000 12.67516 93 ALA A N 1
ATOM 1183 C CA . ALA A 1 93 ? -0.55288 5.59841 17.41800 1.000 13.40443 93 ALA A CA 1
ATOM 1184 C C . ALA A 1 93 ? 0.31561 6.53849 16.60320 1.000 12.30268 93 ALA A C 1
ATOM 1185 O O . ALA A 1 93 ? -0.18760 7.47519 15.98792 1.000 13.40458 93 ALA A O 1
ATOM 1192 N N . GLY A 1 94 ? 1.61352 6.27192 16.61659 1.000 12.71553 94 GLY A N 1
ATOM 1193 C CA . GLY A 1 94 ? 2.57138 6.93210 15.76163 1.000 12.61594 94 GLY A CA 1
ATOM 1194 C C . GLY A 1 94 ? 3.39473 5.86709 15.05914 1.000 12.52174 94 GLY A C 1
ATOM 1195 O O . GLY A 1 94 ? 3.87548 4.92839 15.71591 1.000 14.89225 94 GLY A O 1
ATOM 1199 N N . VAL A 1 95 ? 3.59785 5.97814 13.75659 1.000 13.68742 95 VAL A N 1
ATOM 1200 C CA . VAL A 1 95 ? 4.29164 4.94937 12.99067 1.000 13.03699 95 VAL A CA 1
ATOM 1201 C C . VAL A 1 95 ? 5.16136 5.63786 11.94325 1.000 14.31328 95 VAL A C 1
ATOM 1202 O O . VAL A 1 95 ? 4.71271 6.58981 11.28560 1.000 13.70699 95 VAL A O 1
ATOM 1215 N N . ALA A 1 96 ? 6.36674 5.10157 11.72881 1.000 13.97076 96 ALA A N 1
ATOM 1216 C CA . ALA A 1 96 ? 7.20187 5.45778 10.60863 1.000 15.99528 96 ALA A CA 1
ATOM 1217 C C . ALA A 1 96 ? 7.83908 4.19533 10.04456 1.000 20.12314 96 ALA A C 1
ATOM 1218 O O . ALA A 1 96 ? 8.01109 3.19140 10.73873 1.000 21.18915 96 ALA A O 1
ATOM 1225 N N . GLY A 1 97 ? 8.29008 4.30008 8.81081 1.000 25.24421 97 GLY A N 1
ATOM 1226 C CA . GLY A 1 97 ? 8.86758 3.17348 8.11661 1.000 29.59357 97 GLY A CA 1
ATOM 1227 C C . GLY A 1 97 ? 8.47801 3.42254 6.68257 1.000 32.14929 97 GLY A C 1
ATOM 1228 O O . GLY A 1 97 ? 7.45596 2.92523 6.16553 1.000 35.07073 97 GLY A O 1
ATOM 1232 N N . MET B 2 1 ? 0.66830 36.13998 17.97236 1.000 37.73556 1 MET B N 1
ATOM 1233 C CA . MET B 2 1 ? 1.90972 35.35256 18.25967 1.000 36.15346 1 MET B CA 1
ATOM 1234 C C . MET B 2 1 ? 2.36033 34.65824 16.98258 1.000 34.12967 1 MET B C 1
ATOM 1235 O O . MET B 2 1 ? 1.67614 34.72885 15.94525 1.000 34.51127 1 MET B O 1
ATOM 1241 N N . THR B 2 2 ? 3.47896 33.93771 17.05296 1.000 29.51577 2 THR B N 1
ATOM 1242 C CA . THR B 2 2 ? 4.06017 33.36965 15.85219 1.000 24.92880 2 THR B CA 1
ATOM 1243 C C . THR B 2 2 ? 3.84503 31.86592 15.79616 1.000 21.75589 2 THR B C 1
ATOM 1244 O O . THR B 2 2 ? 4.37529 31.13024 16.64328 1.000 22.41588 2 THR B O 1
ATOM 1255 N N . PRO B 2 3 ? 3.11224 31.36194 14.80454 1.000 19.73995 3 PRO B N 1
ATOM 1256 C CA . PRO B 2 3 ? 2.92689 29.90804 14.68778 1.000 19.36729 3 PRO B CA 1
ATOM 1257 C C . PRO B 2 3 ? 4.22097 29.18661 14.34625 1.000 16.90506 3 PRO B C 1
ATOM 1258 O O . PRO B 2 3 ? 5.13284 29.75490 13.73842 1.000 16.01428 3 PRO B O 1
ATOM 1269 N N . LEU B 2 4 ? 4.27262 27.90695 14.72432 1.000 16.92186 4 LEU B N 1
ATOM 1270 C CA . LEU B 2 4 ? 5.41697 27.07094 14.38251 1.000 15.57459 4 LEU B CA 1
ATOM 1271 C C . LEU B 2 4 ? 5.68308 27.05641 12.87958 1.000 14.62118 4 LEU B C 1
ATOM 1272 O O . LEU B 2 4 ? 6.84193 26.99969 12.45967 1.000 15.63511 4 LEU B O 1
ATOM 1288 N N . GLU B 2 5 ? 4.62501 27.13322 12.06545 1.000 15.11009 5 GLU B N 1
ATOM 1289 C CA . GLU B 2 5 ? 4.73781 27.23499 10.61504 1.000 17.78285 5 GLU B CA 1
ATOM 1290 C C . GLU B 2 5 ? 5.67932 28.34324 10.16161 1.000 16.15035 5 GLU B C 1
ATOM 1291 O O . GLU B 2 5 ? 6.29335 28.23475 9.09533 1.000 17.66006 5 GLU B O 1
ATOM 1303 N N . ASP B 2 6 ? 5.80379 29.41838 10.93774 1.000 15.47855 6 ASP B N 1
ATOM 1304 C CA . ASP B 2 6 ? 6.56131 30.59231 10.52156 1.000 15.24361 6 ASP B CA 1
ATOM 1305 C C . ASP B 2 6 ? 8.00740 30.55742 11.00045 1.000 15.39234 6 ASP B C 1
ATOM 1306 O O . ASP B 2 6 ? 8.75482 31.51474 10.76253 1.000 17.08389 6 ASP B O 1
ATOM 1315 N N . VAL B 2 7 ? 8.43324 29.47984 11.66728 1.000 16.93275 7 VAL B N 1
ATOM 1316 C CA . VAL B 2 7 ? 9.85387 29.32831 11.99308 1.000 16.99648 7 VAL B CA 1
ATOM 1317 C C . VAL B 2 7 ? 10.67491 29.27750 10.70517 1.000 16.67401 7 VAL B C 1
ATOM 1318 O O . VAL B 2 7 ? 10.34324 28.53445 9.77176 1.000 18.60612 7 VAL B O 1
ATOM 1331 N N . ARG B 2 8 ? 11.75069 30.06159 10.65275 1.000 17.75541 8 ARG B N 1
ATOM 1332 C CA . ARG B 2 8 ? 12.65655 30.07216 9.51830 1.000 20.25462 8 ARG B CA 1
ATOM 1333 C C . ARG B 2 8 ? 14.05997 29.59103 9.85103 1.000 20.19317 8 ARG B C 1
ATOM 1334 O O . ARG B 2 8 ? 14.77341 29.16895 8.93554 1.000 21.88782 8 ARG B O 1
ATOM 1355 N N . THR B 2 9 ? 14.48702 29.66799 11.11168 1.000 19.39190 9 THR B N 1
ATOM 1356 C CA . THR B 2 9 ? 15.81792 29.25150 11.51759 1.000 19.44072 9 THR B CA 1
ATOM 1357 C C . THR B 2 9 ? 15.70744 28.32970 12.72368 1.000 17.89205 9 THR B C 1
ATOM 1358 O O . THR B 2 9 ? 14.84339 28.50661 13.58181 1.000 17.62240 9 THR B O 1
ATOM 1369 N N . VAL B 2 10 ? 16.60394 27.33938 12.78121 1.000 16.97501 10 VAL B N 1
ATOM 1370 C CA . VAL B 2 10 ? 16.61885 26.32659 13.83316 1.000 16.20138 10 VAL B CA 1
ATOM 1371 C C . VAL B 2 10 ? 18.05757 26.15546 14.30841 1.000 17.39374 10 VAL B C 1
ATOM 1372 O O . VAL B 2 10 ? 18.95623 25.92197 13.49637 1.000 18.51016 10 VAL B O 1
ATOM 1385 N N . ALA B 2 11 ? 18.27210 26.26357 15.61556 1.000 17.52564 11 ALA B N 1
ATOM 1386 C CA . ALA B 2 11 ? 19.55274 25.96034 16.24601 1.000 17.28402 11 ALA B CA 1
ATOM 1387 C C . ALA B 2 11 ? 19.53349 24.52507 16.75694 1.000 17.22912 11 ALA B C 1
ATOM 1388 O O . ALA B 2 11 ? 18.71521 24.17232 17.62061 1.000 18.44784 11 ALA B O 1
ATOM 1395 N N . LEU B 2 12 ? 20.42300 23.70782 16.21863 1.000 17.23884 12 LEU B N 1
ATOM 1396 C CA . LEU B 2 12 ? 20.47064 22.27285 16.50655 1.000 18.11724 12 LEU B CA 1
ATOM 1397 C C . LEU B 2 12 ? 21.79207 21.95692 17.18083 1.000 17.91695 12 LEU B C 1
ATOM 1398 O O . LEU B 2 12 ? 22.84376 21.98464 16.51515 1.000 17.89996 12 LEU B O 1
ATOM 1414 N N . PRO B 2 13 ? 21.81334 21.64130 18.46723 1.000 18.25949 13 PRO B N 1
ATOM 1415 C CA . PRO B 2 13 ? 23.09210 21.29994 19.10269 1.000 18.40724 13 PRO B CA 1
ATOM 1416 C C . PRO B 2 13 ? 23.65401 20.01729 18.52154 1.000 17.54480 13 PRO B C 1
ATOM 1417 O O . PRO B 2 13 ? 22.92841 19.05296 18.28124 1.000 17.86136 13 PRO B O 1
ATOM 1428 N N . ARG B 2 14 ? 24.97420 19.99303 18.34294 1.000 18.99658 14 ARG B N 1
ATOM 1429 C CA . ARG B 2 14 ? 25.63722 18.78228 17.87099 1.000 19.44332 14 ARG B CA 1
ATOM 1430 C C . ARG B 2 14 ? 25.33700 17.60791 18.78859 1.000 19.83671 14 ARG B C 1
ATOM 1431 O O . ARG B 2 14 ? 25.17567 16.47378 18.32198 1.000 19.14122 14 ARG B O 1
ATOM 1452 N N . ASP B 2 15 ? 25.25571 17.85168 20.10533 1.000 19.99011 15 ASP B N 1
ATOM 1453 C CA . ASP B 2 15 ? 24.95830 16.74703 21.00531 1.000 20.60109 15 ASP B CA 1
ATOM 1454 C C . ASP B 2 15 ? 23.61895 16.10702 20.68433 1.000 18.80193 15 ASP B C 1
ATOM 1455 O O . ASP B 2 15 ? 23.44552 14.89925 20.87044 1.000 19.05850 15 ASP B O 1
ATOM 1464 N N . CYS B 2 16 ? 22.65910 16.90393 20.23082 1.000 17.31215 16 CYS B N 1
ATOM 1465 C CA . CYS B 2 16 ? 21.36418 16.34346 19.87098 1.000 16.91879 16 CYS B CA 1
ATOM 1466 C C . CYS B 2 16 ? 21.43208 15.50876 18.59555 1.000 17.03177 16 CYS B C 1
ATOM 1467 O O . CYS B 2 16 ? 20.65733 14.55731 18.43383 1.000 18.16606 16 CYS B O 1
ATOM 1475 N N . VAL B 2 17 ? 22.32836 15.85694 17.67523 1.000 16.18102 17 VAL B N 1
ATOM 1476 C CA . VAL B 2 17 ? 22.59338 14.99572 16.52398 1.000 16.37470 17 VAL B CA 1
ATOM 1477 C C . VAL B 2 17 ? 23.18924 13.67379 16.98028 1.000 17.37054 17 VAL B C 1
ATOM 1478 O O . VAL B 2 17 ? 22.79488 12.59899 16.50999 1.000 17.20969 17 VAL B O 1
ATOM 1491 N N . SER B 2 18 ? 24.13428 13.73173 17.91299 1.000 17.23403 18 SER B N 1
ATOM 1492 C CA . SER B 2 18 ? 24.81587 12.52204 18.36337 1.000 18.11255 18 SER B CA 1
ATOM 1493 C C . SER B 2 18 ? 23.85568 11.53220 19.00973 1.000 17.95185 18 SER B C 1
ATOM 1494 O O . SER B 2 18 ? 23.95621 10.32419 18.77105 1.000 18.38334 18 SER B O 1
ATOM 1502 N N A THR B 2 19 ? 22.92114 12.01674 19.83253 0.250 18.30066 19 THR B N 1
ATOM 1503 N N B THR B 2 19 ? 22.92114 12.01674 19.83253 0.250 18.30066 19 THR B N 1
ATOM 1504 N N C THR B 2 19 ? 22.91885 12.02788 19.82105 0.500 17.97323 19 THR B N 1
ATOM 1505 C CA A THR B 2 19 ? 21.96778 11.10892 20.46353 0.250 18.22920 19 THR B CA 1
ATOM 1506 C CA B THR B 2 19 ? 21.96778 11.10892 20.46353 0.250 18.22920 19 THR B CA 1
ATOM 1507 C CA C THR B 2 19 ? 21.94215 11.16312 20.47655 0.500 17.89974 19 THR B CA 1
ATOM 1508 C C A THR B 2 19 ? 21.05203 10.46091 19.43075 0.250 17.51715 19 THR B C 1
ATOM 1509 C C B THR B 2 19 ? 21.05203 10.46091 19.43075 0.250 17.51715 19 THR B C 1
ATOM 1510 C C C THR B 2 19 ? 21.02848 10.48879 19.45940 0.500 17.15243 19 THR B C 1
ATOM 1511 O O A THR B 2 19 ? 20.71484 9.27796 19.55127 0.250 17.92104 19 THR B O 1
ATOM 1512 O O B THR B 2 19 ? 20.71484 9.27796 19.55127 0.250 17.92104 19 THR B O 1
ATOM 1513 O O C THR B 2 19 ? 20.67920 9.31302 19.61274 0.500 17.54913 19 THR B O 1
ATOM 1544 N N . VAL B 2 20 ? 20.62523 11.21563 18.41318 1.000 16.67893 20 VAL B N 1
ATOM 1545 C CA . VAL B 2 20 ? 19.81319 10.61575 17.34929 1.000 16.12943 20 VAL B CA 1
ATOM 1546 C C . VAL B 2 20 ? 20.60637 9.52368 16.64703 1.000 17.21887 20 VAL B C 1
ATOM 1547 O O . VAL B 2 20 ? 20.12797 8.39654 16.45432 1.000 16.65347 20 VAL B O 1
ATOM 1562 N N . GLN B 2 21 ? 21.82430 9.85703 16.22785 1.000 17.26114 21 GLN B N 1
ATOM 1563 C CA . GLN B 2 21 ? 22.65366 8.90451 15.49728 1.000 19.06073 21 GLN B CA 1
ATOM 1564 C C . GLN B 2 21 ? 22.88996 7.63416 16.29208 1.000 18.80211 21 GLN B C 1
ATOM 1565 O O . GLN B 2 21 ? 22.83691 6.52627 15.74001 1.000 19.46657 21 GLN B O 1
ATOM 1579 N N . ALA B 2 22 ? 23.18198 7.77223 17.58084 1.000 18.37365 22 ALA B N 1
ATOM 1580 C CA . ALA B 2 22 ? 23.47327 6.60400 18.39148 1.000 18.51120 22 ALA B CA 1
ATOM 1581 C C . ALA B 2 22 ? 22.27659 5.68116 18.44819 1.000 17.65556 22 ALA B C 1
ATOM 1582 O O . ALA B 2 22 ? 22.41548 4.45585 18.33544 1.000 18.54925 22 ALA B O 1
ATOM 1589 N N . HIS B 2 23 ? 21.08607 6.25135 18.58648 1.000 16.41683 23 HIS B N 1
ATOM 1590 C CA . HIS B 2 23 ? 19.90675 5.40666 18.64628 1.000 16.47108 23 HIS B CA 1
ATOM 1591 C C . HIS B 2 23 ? 19.63860 4.73458 17.30317 1.000 16.00424 23 HIS B C 1
ATOM 1592 O O . HIS B 2 23 ? 19.40949 3.51910 17.23067 1.000 16.88641 23 HIS B O 1
ATOM 1606 N N . LEU B 2 24 ? 19.63375 5.51283 16.22803 1.000 14.99327 24 LEU B N 1
ATOM 1607 C CA . LEU B 2 24 ? 19.35759 4.92859 14.92118 1.000 15.38662 24 LEU B CA 1
ATOM 1608 C C . LEU B 2 24 ? 20.38855 3.86433 14.56593 1.000 16.38412 24 LEU B C 1
ATOM 1609 O O . LEU B 2 24 ? 20.04751 2.81602 14.00798 1.000 17.00588 24 LEU B O 1
ATOM 1625 N N . ARG B 2 25 ? 21.65961 4.12183 14.85413 1.000 17.49716 25 ARG B N 1
ATOM 1626 C CA . ARG B 2 25 ? 22.67596 3.12768 14.52496 1.000 18.99511 25 ARG B CA 1
ATOM 1627 C C . ARG B 2 25 ? 22.47814 1.86157 15.33960 1.000 19.93231 25 ARG B C 1
ATOM 1628 O O . ARG B 2 25 ? 22.67432 0.75022 14.83374 1.000 22.13422 25 ARG B O 1
ATOM 1649 N N . SER B 2 26 ? 22.15271 2.01331 16.62472 1.000 20.68418 26 SER B N 1
ATOM 1650 C CA . SER B 2 26 ? 22.01559 0.85699 17.50525 1.000 21.48074 26 SER B CA 1
ATOM 1651 C C . SER B 2 26 ? 20.93112 -0.09056 17.01078 1.000 20.90082 26 SER B C 1
ATOM 1652 O O . SER B 2 26 ? 21.16775 -1.29073 16.84810 1.000 22.68868 26 SER B O 1
ATOM 1660 N N . VAL B 2 27 ? 19.72844 0.42703 16.76162 1.000 19.58888 27 VAL B N 1
ATOM 1661 C CA . VAL B 2 27 ? 18.65081 -0.44409 16.31511 1.000 17.86793 27 VAL B CA 1
ATOM 1662 C C . VAL B 2 27 ? 18.89016 -0.90291 14.88263 1.000 18.26532 27 VAL B C 1
ATOM 1663 O O . VAL B 2 27 ? 18.46200 -1.99533 14.49607 1.000 18.57485 27 VAL B O 1
ATOM 1676 N N . GLY B 2 28 ? 19.57286 -0.08945 14.07572 1.000 17.88524 28 GLY B N 1
ATOM 1677 C CA . GLY B 2 28 ? 19.90314 -0.50032 12.72256 1.000 17.66957 28 GLY B CA 1
ATOM 1678 C C . GLY B 2 28 ? 20.78367 -1.72828 12.65332 1.000 20.33214 28 GLY B C 1
ATOM 1679 O O . GLY B 2 28 ? 20.72422 -2.47774 11.68112 1.000 20.88752 28 GLY B O 1
ATOM 1683 N N . GLN B 2 29 ? 21.61278 -1.94942 13.67130 1.000 21.66507 29 GLN B N 1
ATOM 1684 C CA . GLN B 2 29 ? 22.41606 -3.16554 13.72798 1.000 24.11873 29 GLN B CA 1
ATOM 1685 C C . GLN B 2 29 ? 21.56717 -4.42587 13.79065 1.000 25.15507 29 GLN B C 1
ATOM 1686 O O . GLN B 2 29 ? 22.05458 -5.50477 13.43216 1.000 27.00623 29 GLN B O 1
ATOM 1700 N N . GLN B 2 30 ? 20.32820 -4.33131 14.26090 1.000 26.35780 30 GLN B N 1
ATOM 1701 C CA . GLN B 2 30 ? 19.39805 -5.44835 14.25263 1.000 27.35453 30 GLN B CA 1
ATOM 1702 C C . GLN B 2 30 ? 18.46463 -5.40647 13.04917 1.000 25.83273 30 GLN B C 1
ATOM 1703 O O . GLN B 2 30 ? 17.49334 -6.17207 12.99510 1.000 26.62023 30 GLN B O 1
ATOM 1717 N N . GLY B 2 31 ? 18.75414 -4.55701 12.06839 1.000 22.48394 31 GLY B N 1
ATOM 1718 C CA . GLY B 2 31 ? 17.89931 -4.43496 10.91306 1.000 20.84366 31 GLY B CA 1
ATOM 1719 C C . GLY B 2 31 ? 16.63461 -3.64511 11.13016 1.000 19.33606 31 GLY B C 1
ATOM 1720 O O . GLY B 2 31 ? 15.69910 -3.76467 10.33692 1.000 19.64214 31 GLY B O 1
ATOM 1724 N N . HIS B 2 32 ? 16.57677 -2.82390 12.16633 1.000 18.05037 32 HIS B N 1
ATOM 1725 C CA . HIS B 2 32 ? 15.35432 -2.11856 12.51626 1.000 17.85395 32 HIS B CA 1
ATOM 1726 C C . HIS B 2 32 ? 15.47113 -0.62532 12.25962 1.000 16.49485 32 HIS B C 1
ATOM 1727 O O . HIS B 2 32 ? 16.54677 -0.05138 12.37791 1.000 16.54902 32 HIS B O 1
ATOM 1741 N N . ALA B 2 33 ? 14.33682 -0.00619 11.92951 1.000 14.75268 33 ALA B N 1
ATOM 1742 C CA . ALA B 2 33 ? 14.22439 1.44110 11.89140 1.000 14.62220 33 ALA B CA 1
ATOM 1743 C C . ALA B 2 33 ? 14.04643 1.95435 13.31532 1.000 15.26425 33 ALA B C 1
ATOM 1744 O O . ALA B 2 33 ? 13.45601 1.28811 14.16430 1.000 16.78388 33 ALA B O 1
ATOM 1751 N N . GLY B 2 34 ? 14.59261 3.14123 13.58536 1.000 14.66849 34 GLY B N 1
ATOM 1752 C CA . GLY B 2 34 ? 14.37559 3.81765 14.84236 1.000 14.36777 34 GLY B CA 1
ATOM 1753 C C . GLY B 2 34 ? 13.71367 5.17212 14.62263 1.000 12.86742 34 GLY B C 1
ATOM 1754 O O . GLY B 2 34 ? 13.65795 5.70623 13.50064 1.000 13.52248 34 GLY B O 1
ATOM 1758 N N . MET B 2 35 ? 13.20379 5.72103 15.72395 1.000 14.05564 35 MET B N 1
ATOM 1759 C CA . MET B 2 35 ? 12.62100 7.05642 15.73246 1.000 13.10696 35 MET B CA 1
ATOM 1760 C C . MET B 2 35 ? 13.17839 7.86850 16.90054 1.000 13.10965 35 MET B C 1
ATOM 1761 O O . MET B 2 35 ? 13.35512 7.35099 18.00931 1.000 15.13166 35 MET B O 1
ATOM 1775 N N . ALA B 2 36 ? 13.39558 9.15833 16.64491 1.000 13.13500 36 ALA B N 1
ATOM 1776 C CA . ALA B 2 36 ? 13.79465 10.13104 17.64396 1.000 13.14821 36 ALA B CA 1
ATOM 1777 C C . ALA B 2 36 ? 12.99629 11.41237 17.40769 1.000 12.64100 36 ALA B C 1
ATOM 1778 O O . ALA B 2 36 ? 12.37190 11.60900 16.34089 1.000 13.30873 36 ALA B O 1
ATOM 1785 N N . LEU B 2 37 ? 13.03536 12.30764 18.40202 1.000 13.06841 37 LEU B N 1
ATOM 1786 C CA . LEU B 2 37 ? 12.27688 13.55292 18.36962 1.000 13.34404 37 LEU B CA 1
ATOM 1787 C C . LEU B 2 37 ? 13.16430 14.69061 18.85295 1.000 13.70524 37 LEU B C 1
ATOM 1788 O O . LEU B 2 37 ? 13.93800 14.51434 19.79324 1.000 14.05740 37 LEU B O 1
ATOM 1804 N N . TRP B 2 38 ? 13.03630 15.86217 18.22685 1.000 12.56566 38 TRP B N 1
ATOM 1805 C CA . TRP B 2 38 ? 13.69018 17.08476 18.68115 1.000 13.47234 38 TRP B CA 1
ATOM 1806 C C . TRP B 2 38 ? 12.64873 18.02481 19.26434 1.000 13.88047 38 TRP B C 1
ATOM 1807 O O . TRP B 2 38 ? 11.67669 18.38821 18.58925 1.000 13.87921 38 TRP B O 1
ATOM 1828 N N . VAL B 2 39 ? 12.87890 18.42529 20.51643 1.000 13.89895 39 VAL B N 1
ATOM 1829 C CA . VAL B 2 39 ? 12.00367 19.29314 21.27415 1.000 14.44567 39 VAL B CA 1
ATOM 1830 C C . VAL B 2 39 ? 12.81815 20.50070 21.72319 1.000 15.60016 39 VAL B C 1
ATOM 1831 O O . VAL B 2 39 ? 14.04637 20.46562 21.80704 1.000 16.79644 39 VAL B O 1
ATOM 1844 N N . GLY B 2 40 ? 12.11460 21.58074 22.04328 1.000 16.19649 40 GLY B N 1
ATOM 1845 C CA . GLY B 2 40 ? 12.79688 22.78360 22.45190 1.000 17.65771 40 GLY B CA 1
ATOM 1846 C C . GLY B 2 40 ? 11.84377 23.92996 22.66243 1.000 19.06431 40 GLY B C 1
ATOM 1847 O O . GLY B 2 40 ? 10.67921 23.74224 23.03128 1.000 19.04073 40 GLY B O 1
ATOM 1851 N N . VAL B 2 41 ? 12.34018 25.13908 22.45493 1.000 19.74152 41 VAL B N 1
ATOM 1852 C CA . VAL B 2 41 ? 11.58131 26.34250 22.75611 1.000 20.39517 41 VAL B CA 1
ATOM 1853 C C . VAL B 2 41 ? 11.55049 27.20321 21.51114 1.000 21.39433 41 VAL B C 1
ATOM 1854 O O . VAL B 2 41 ? 12.58567 27.44046 20.87541 1.000 21.51183 41 VAL B O 1
ATOM 1867 N N . GLN B 2 42 ? 10.36633 27.65010 21.15132 1.000 24.26462 42 GLN B N 1
ATOM 1868 C CA . GLN B 2 42 ? 10.19762 28.50728 20.00262 1.000 26.02575 42 GLN B CA 1
ATOM 1869 C C . GLN B 2 42 ? 10.38787 29.94892 20.43451 1.000 26.83997 42 GLN B C 1
ATOM 1870 O O . GLN B 2 42 ? 9.80031 30.39633 21.42561 1.000 28.85560 42 GLN B O 1
ATOM 1884 N N . GLN B 2 43 ? 11.19479 30.66993 19.68113 1.000 27.73678 43 GLN B N 1
ATOM 1885 C CA . GLN B 2 43 ? 11.45115 32.08725 19.89076 1.000 28.94631 43 GLN B CA 1
ATOM 1886 C C . GLN B 2 43 ? 10.94492 32.80742 18.64897 1.000 27.50041 43 GLN B C 1
ATOM 1887 O O . GLN B 2 43 ? 11.72258 33.32408 17.84094 1.000 26.86936 43 GLN B O 1
ATOM 1901 N N . ASP B 2 44 ? 9.61546 32.79155 18.47788 1.000 28.18097 44 ASP B N 1
ATOM 1902 C CA . ASP B 2 44 ? 8.98029 33.38764 17.29395 1.000 28.31666 44 ASP B CA 1
ATOM 1903 C C . ASP B 2 44 ? 9.46684 32.75561 15.99274 1.000 26.04625 44 ASP B C 1
ATOM 1904 O O . ASP B 2 44 ? 9.07950 31.62248 15.72553 1.000 26.38921 44 ASP B O 1
ATOM 1913 N N . GLN B 2 45 ? 10.26476 33.43210 15.16997 1.000 25.56829 45 GLN B N 1
ATOM 1914 C CA . GLN B 2 45 ? 10.71799 32.82856 13.91047 1.000 25.33634 45 GLN B CA 1
ATOM 1915 C C . GLN B 2 45 ? 11.99136 31.98555 14.03834 1.000 22.94656 45 GLN B C 1
ATOM 1916 O O . GLN B 2 45 ? 12.43731 31.39179 13.04681 1.000 21.05461 45 GLN B O 1
ATOM 1930 N N . HIS B 2 46 ? 12.55449 31.88131 15.23059 1.000 21.01811 46 HIS B N 1
ATOM 1931 C CA . HIS B 2 46 ? 13.67870 31.00450 15.52274 1.000 20.69463 46 HIS B CA 1
ATOM 1932 C C . HIS B 2 46 ? 13.21149 29.90656 16.47081 1.000 20.71573 46 HIS B C 1
ATOM 1933 O O . HIS B 2 46 ? 12.28091 30.09766 17.25924 1.000 22.70306 46 HIS B O 1
ATOM 1947 N N . PHE B 2 47 ? 13.82706 28.73184 16.35033 1.000 18.28408 47 PHE B N 1
ATOM 1948 C CA . PHE B 2 47 ? 13.52350 27.61556 17.23357 1.000 17.44056 47 PHE B CA 1
ATOM 1949 C C . PHE B 2 47 ? 14.83940 27.09657 17.78929 1.000 17.83029 47 PHE B C 1
ATOM 1950 O O . PHE B 2 47 ? 15.77584 26.83782 17.02376 1.000 18.69510 47 PHE B O 1
ATOM 1967 N N . VAL B 2 48 ? 14.91744 26.94369 19.10536 1.000 18.02524 48 VAL B N 1
ATOM 1968 C CA . VAL B 2 48 ? 16.10240 26.38957 19.73612 1.000 18.79709 48 VAL B CA 1
ATOM 1969 C C . VAL B 2 48 ? 15.78424 24.96767 20.16137 1.000 18.34555 48 VAL B C 1
ATOM 1970 O O . VAL B 2 48 ? 14.97925 24.74088 21.07627 1.000 18.87699 48 VAL B O 1
ATOM 1983 N N . ILE B 2 49 ? 16.44411 24.00280 19.52675 1.000 16.78550 49 ILE B N 1
ATOM 1984 C CA . ILE B 2 49 ? 16.31189 22.61675 19.95430 1.000 15.76461 49 ILE B CA 1
ATOM 1985 C C . ILE B 2 49 ? 17.10120 22.44313 21.24049 1.000 16.59603 49 ILE B C 1
ATOM 1986 O O . ILE B 2 49 ? 18.28915 22.78502 21.31064 1.000 17.52260 49 ILE B O 1
ATOM 2002 N N . ALA B 2 50 ? 16.43655 21.91617 22.27115 1.000 17.39377 50 ALA B N 1
ATOM 2003 C CA . ALA B 2 50 ? 17.03870 21.72997 23.58710 1.000 18.58825 50 ALA B CA 1
ATOM 2004 C C . ALA B 2 50 ? 17.37933 20.28724 23.90458 1.000 19.22832 50 ALA B C 1
ATOM 2005 O O . ALA B 2 50 ? 18.35805 20.04008 24.62044 1.000 21.59151 50 ALA B O 1
ATOM 2012 N N . GLU B 2 51 ? 16.59679 19.33446 23.40165 1.000 18.79025 51 GLU B N 1
ATOM 2013 C CA . GLU B 2 51 ? 16.76608 17.94477 23.77805 1.000 20.04214 51 GLU B CA 1
ATOM 2014 C C . GLU B 2 51 ? 16.34878 17.01903 22.64537 1.000 17.71939 51 GLU B C 1
ATOM 2015 O O . GLU B 2 51 ? 15.48274 17.33995 21.83204 1.000 16.55318 51 GLU B O 1
ATOM 2027 N N . THR B 2 52 ? 16.96977 15.85012 22.62443 1.000 16.91011 52 THR B N 1
ATOM 2028 C CA . THR B 2 52 ? 16.50841 14.70929 21.85313 1.000 16.99523 52 THR B CA 1
ATOM 2029 C C . THR B 2 52 ? 15.74958 13.76443 22.77355 1.000 17.36322 52 THR B C 1
ATOM 2030 O O . THR B 2 52 ? 16.23579 13.41858 23.85973 1.000 20.41647 52 THR B O 1
ATOM 2041 N N . VAL B 2 53 ? 14.56910 13.33542 22.33690 1.000 15.86674 53 VAL B N 1
ATOM 2042 C CA . VAL B 2 53 ? 13.79530 12.31148 23.03037 1.000 15.73298 53 VAL B CA 1
ATOM 2043 C C . VAL B 2 53 ? 13.82231 11.06813 22.16044 1.000 15.90015 53 VAL B C 1
ATOM 2044 O O . VAL B 2 53 ? 13.49613 11.13914 20.97872 1.000 16.14891 53 VAL B O 1
ATOM 2057 N N . ILE B 2 54 ? 14.17769 9.93733 22.74507 1.000 15.20746 54 ILE B N 1
ATOM 2058 C CA . ILE B 2 54 ? 14.01252 8.63077 22.11508 1.000 15.54877 54 ILE B CA 1
ATOM 2059 C C . ILE B 2 54 ? 12.73244 8.05746 22.71652 1.000 15.39391 54 ILE B C 1
ATOM 2060 O O . ILE B 2 54 ? 12.74935 7.51694 23.83122 1.000 17.80347 54 ILE B O 1
ATOM 2076 N N . PRO B 2 55 ? 11.60772 8.11748 22.01238 1.000 14.70209 55 PRO B N 1
ATOM 2077 C CA . PRO B 2 55 ? 10.36136 7.62100 22.60228 1.000 14.52336 55 PRO B CA 1
ATOM 2078 C C . PRO B 2 55 ? 10.42824 6.11070 22.77557 1.000 15.34421 55 PRO B C 1
ATOM 2079 O O . PRO B 2 55 ? 11.04016 5.39646 21.98245 1.000 16.40433 55 PRO B O 1
ATOM 2090 N N . ALA B 2 56 ? 9.77837 5.61716 23.82771 1.000 16.21874 56 ALA B N 1
ATOM 2091 C CA . ALA B 2 56 ? 9.51367 4.18365 23.89021 1.000 15.99016 56 ALA B CA 1
ATOM 2092 C C . ALA B 2 56 ? 8.87941 3.75401 22.57186 1.000 15.42792 56 ALA B C 1
ATOM 2093 O O . ALA B 2 56 ? 7.96900 4.42012 22.05488 1.000 16.33539 56 ALA B O 1
ATOM 2100 N N . GLN B 2 57 ? 9.37209 2.65353 22.00667 1.000 15.87986 57 GLN B N 1
ATOM 2101 C CA . GLN B 2 57 ? 8.97309 2.30386 20.65038 1.000 14.80087 57 GLN B CA 1
ATOM 2102 C C . GLN B 2 57 ? 9.14511 0.80926 20.43505 1.000 15.66721 57 GLN B C 1
ATOM 2103 O O . GLN B 2 57 ? 9.89880 0.14497 21.15000 1.000 17.56624 57 GLN B O 1
ATOM 2117 N N . ARG B 2 58 ? 8.38057 0.29248 19.48175 1.000 15.65383 58 ARG B N 1
ATOM 2118 C CA . ARG B 2 58 ? 8.43881 -1.10544 19.09594 1.000 16.72612 58 ARG B CA 1
ATOM 2119 C C . ARG B 2 58 ? 8.79952 -1.21072 17.62193 1.000 15.76051 58 ARG B C 1
ATOM 2120 O O . ARG B 2 58 ? 8.51503 -0.30921 16.83435 1.000 16.90233 58 ARG B O 1
ATOM 2141 N N . HIS B 2 59 ? 9.40944 -2.33179 17.24724 1.000 14.91835 59 HIS B N 1
ATOM 2142 C CA . HIS B 2 59 ? 9.93897 -2.56375 15.90801 1.000 14.62339 59 HIS B CA 1
ATOM 2143 C C . HIS B 2 59 ? 9.22959 -3.78103 15.35249 1.000 14.08608 59 HIS B C 1
ATOM 2144 O O . HIS B 2 59 ? 9.25872 -4.85081 15.97439 1.000 15.85683 59 HIS B O 1
ATOM 2158 N N . ILE B 2 60 ? 8.56892 -3.60207 14.20837 1.000 15.44803 60 ILE B N 1
ATOM 2159 C CA . ILE B 2 60 ? 7.67433 -4.59588 13.63311 1.000 18.71138 60 ILE B CA 1
ATOM 2160 C C . ILE B 2 60 ? 8.01669 -4.73847 12.16079 1.000 18.06666 60 ILE B C 1
ATOM 2161 O O . ILE B 2 60 ? 8.27436 -3.74308 11.48034 1.000 20.13897 60 ILE B O 1
ATOM 2177 N N . ARG B 2 61 ? 8.01582 -5.96883 11.67204 1.000 19.43029 61 ARG B N 1
ATOM 2178 C CA . ARG B 2 61 ? 8.28349 -6.23210 10.26103 1.000 23.85519 61 ARG B CA 1
ATOM 2179 C C . ARG B 2 61 ? 6.97553 -6.12564 9.49450 1.000 29.52156 61 ARG B C 1
ATOM 2180 O O . ARG B 2 61 ? 5.95547 -6.69016 9.90677 1.000 26.15394 61 ARG B O 1
ATOM 2201 N N . THR B 2 62 ? 7.01157 -5.37823 8.39719 1.000 38.99406 62 THR B N 1
ATOM 2202 C CA . THR B 2 62 ? 5.89115 -5.16836 7.50153 1.000 47.20753 62 THR B CA 1
ATOM 2203 C C . THR B 2 62 ? 6.12977 -5.98302 6.23329 1.000 54.19221 62 THR B C 1
ATOM 2204 O O . THR B 2 62 ? 7.18153 -6.60716 6.05023 1.000 54.25029 62 THR B O 1
ATOM 2215 N N . SER B 2 63 ? 5.13901 -5.97299 5.34383 1.000 59.65915 63 SER B N 1
ATOM 2216 C CA . SER B 2 63 ? 5.23964 -6.77979 4.13039 1.000 64.52084 63 SER B CA 1
ATOM 2217 C C . SER B 2 63 ? 6.43313 -6.35181 3.28257 1.000 65.41099 63 SER B C 1
ATOM 2218 O O . SER B 2 63 ? 7.24789 -7.18370 2.86673 1.000 65.91385 63 SER B O 1
ATOM 2226 N N . ASP B 2 64 ? 6.55758 -5.05332 3.02562 1.000 62.99537 64 ASP B N 1
ATOM 2227 C CA . ASP B 2 64 ? 7.63324 -4.51772 2.20708 1.000 60.01083 64 ASP B CA 1
ATOM 2228 C C . ASP B 2 64 ? 8.81360 -4.01504 3.02925 1.000 53.19051 64 ASP B C 1
ATOM 2229 O O . ASP B 2 64 ? 9.71661 -3.38789 2.47159 1.000 53.13681 64 ASP B O 1
ATOM 2238 N N . GLY B 2 65 ? 8.83428 -4.26571 4.33669 1.000 47.18514 65 GLY B N 1
ATOM 2239 C CA . GLY B 2 65 ? 9.97821 -3.84436 5.11958 1.000 40.79538 65 GLY B CA 1
ATOM 2240 C C . GLY B 2 65 ? 9.77957 -3.83672 6.62043 1.000 34.01185 65 GLY B C 1
ATOM 2241 O O . GLY B 2 65 ? 9.24577 -4.79089 7.19210 1.000 33.21113 65 GLY B O 1
ATOM 2245 N N . VAL B 2 66 ? 10.23562 -2.76547 7.26855 1.000 27.63136 66 VAL B N 1
ATOM 2246 C CA . VAL B 2 66 ? 10.18564 -2.64413 8.71804 1.000 24.07760 66 VAL B CA 1
ATOM 2247 C C . VAL B 2 66 ? 9.53027 -1.32117 9.07532 1.000 20.41091 66 VAL B C 1
ATOM 2248 O O . VAL B 2 66 ? 9.46502 -0.38232 8.26883 1.000 22.28982 66 VAL B O 1
ATOM 2261 N N . CYS B 2 67 ? 9.00853 -1.26553 10.29079 1.000 17.24674 67 CYS B N 1
ATOM 2262 C CA . CYS B 2 67 ? 8.49271 -0.01716 10.81288 1.000 17.13739 67 CYS B CA 1
ATOM 2263 C C . CYS B 2 67 ? 8.79378 0.11850 12.29894 1.000 15.42329 67 CYS B C 1
ATOM 2264 O O . CYS B 2 67 ? 9.17436 -0.83241 12.98882 1.000 15.53676 67 CYS B O 1
ATOM 2272 N N . VAL B 2 68 ? 8.61489 1.33946 12.77875 1.000 15.56745 68 VAL B N 1
ATOM 2273 C CA . VAL B 2 68 ? 8.77509 1.69349 14.17713 1.000 15.30057 68 VAL B CA 1
ATOM 2274 C C . VAL B 2 68 ? 7.46849 2.31220 14.64912 1.000 14.45679 68 VAL B C 1
ATOM 2275 O O . VAL B 2 68 ? 6.90585 3.17445 13.98189 1.000 16.04314 68 VAL B O 1
ATOM 2288 N N . MET B 2 69 ? 6.94252 1.82414 15.76487 1.000 15.32178 69 MET B N 1
ATOM 2289 C CA . MET B 2 69 ? 5.64755 2.26705 16.25983 1.000 18.89027 69 MET B CA 1
ATOM 2290 C C . MET B 2 69 ? 5.81806 2.78940 17.67481 1.000 16.49404 69 MET B C 1
ATOM 2291 O O . MET B 2 69 ? 6.52073 2.19181 18.50091 1.000 18.05752 69 MET B O 1
ATOM 2305 N N . VAL B 2 70 ? 5.15906 3.89907 17.95973 1.000 15.46634 70 VAL B N 1
ATOM 2306 C CA . VAL B 2 70 ? 5.15470 4.50608 19.28364 1.000 16.09707 70 VAL B CA 1
ATOM 2307 C C . VAL B 2 70 ? 3.77716 4.25890 19.88402 1.000 16.29303 70 VAL B C 1
ATOM 2308 O O . VAL B 2 70 ? 2.76398 4.62287 19.26583 1.000 17.53788 70 VAL B O 1
ATOM 2321 N N . PRO B 2 71 ? 3.68940 3.61436 21.04010 1.000 17.37459 71 PRO B N 1
ATOM 2322 C CA . PRO B 2 71 ? 2.38507 3.26997 21.59986 1.000 17.52771 71 PRO B CA 1
ATOM 2323 C C . PRO B 2 71 ? 1.69170 4.44333 22.27685 1.000 15.39029 71 PRO B C 1
ATOM 2324 O O . PRO B 2 71 ? 2.31052 5.43094 22.68958 1.000 16.18427 71 PRO B O 1
ATOM 2335 N N . ALA B 2 72 ? 0.37695 4.28773 22.40539 1.000 15.90374 72 ALA B N 1
ATOM 2336 C CA . ALA B 2 72 ? -0.46037 5.33846 22.97034 1.000 16.42180 72 ALA B CA 1
ATOM 2337 C C . ALA B 2 72 ? 0.01531 5.80338 24.34060 1.000 16.31857 72 ALA B C 1
ATOM 2338 O O . ALA B 2 72 ? 0.01381 7.00808 24.62048 1.000 15.71952 72 ALA B O 1
ATOM 2345 N N . GLU B 2 73 ? 0.41621 4.87720 25.21541 1.000 17.08126 73 GLU B N 1
ATOM 2346 C CA . GLU B 2 73 ? 0.82759 5.29246 26.55597 1.000 18.97973 73 GLU B CA 1
ATOM 2347 C C . GLU B 2 73 ? 2.02765 6.22856 26.48880 1.000 16.13012 73 GLU B C 1
ATOM 2348 O O . GLU B 2 73 ? 2.15958 7.14705 27.30193 1.000 16.92420 73 GLU B O 1
ATOM 2360 N N . GLU B 2 74 ? 2.94014 5.98302 25.55057 1.000 15.46500 74 GLU B N 1
ATOM 2361 C CA . GLU B 2 74 ? 4.11131 6.83708 25.41019 1.000 15.44797 74 GLU B CA 1
ATOM 2362 C C . GLU B 2 74 ? 3.75492 8.19183 24.80672 1.000 14.87319 74 GLU B C 1
ATOM 2363 O O . GLU B 2 74 ? 4.33164 9.21086 25.18482 1.000 14.79485 74 GLU B O 1
ATOM 2375 N N . LEU B 2 75 ? 2.81558 8.22855 23.86281 1.000 15.41583 75 LEU B N 1
ATOM 2376 C CA . LEU B 2 75 ? 2.38820 9.50423 23.28998 1.000 14.56752 75 LEU B CA 1
ATOM 2377 C C . LEU B 2 75 ? 1.70185 10.36763 24.34702 1.000 14.02969 75 LEU B C 1
ATOM 2378 O O . LEU B 2 75 ? 1.88324 11.59213 24.37068 1.000 15.23582 75 LEU B O 1
ATOM 2394 N N . HIS B 2 76 ? 0.94683 9.74956 25.25552 1.000 14.76050 76 HIS B N 1
ATOM 2395 C CA . HIS B 2 76 ? 0.38653 10.48830 26.37299 1.000 14.69983 76 HIS B CA 1
ATOM 2396 C C . HIS B 2 76 ? 1.48763 10.97465 27.30539 1.000 14.00928 76 HIS B C 1
ATOM 2397 O O . HIS B 2 76 ? 1.49201 12.14554 27.70548 1.000 15.28066 76 HIS B O 1
ATOM 2411 N N . ARG B 2 77 ? 2.42135 10.09044 27.67199 1.000 13.82258 77 ARG B N 1
ATOM 2412 C CA . ARG B 2 77 ? 3.51859 10.50870 28.54207 1.000 14.96741 77 ARG B CA 1
ATOM 2413 C C . ARG B 2 77 ? 4.26628 11.70699 27.96152 1.000 14.91419 77 ARG B C 1
ATOM 2414 O O . ARG B 2 77 ? 4.61098 12.65681 28.68248 1.000 15.85312 77 ARG B O 1
ATOM 2435 N N . LEU B 2 78 ? 4.54273 11.66538 26.65774 1.000 14.48413 78 LEU B N 1
ATOM 2436 C CA . LEU B 2 78 ? 5.26105 12.74537 25.98892 1.000 14.06879 78 LEU B CA 1
ATOM 2437 C C . LEU B 2 78 ? 4.48869 14.06283 26.04112 1.000 13.54966 78 LEU B C 1
ATOM 2438 O O . LEU B 2 78 ? 5.06431 15.11969 26.29092 1.000 14.40440 78 LEU B O 1
ATOM 2454 N N . ASN B 2 79 ? 3.18058 14.01321 25.82090 1.000 13.12982 79 ASN B N 1
ATOM 2455 C CA . ASN B 2 79 ? 2.32668 15.20118 25.90507 1.000 12.89210 79 ASN B CA 1
ATOM 2456 C C . ASN B 2 79 ? 2.41930 15.84478 27.28769 1.000 13.39734 79 ASN B C 1
ATOM 2457 O O . ASN B 2 79 ? 2.67907 17.05175 27.41689 1.000 13.97392 79 ASN B O 1
ATOM 2468 N N . VAL B 2 80 ? 2.22603 15.04856 28.33952 1.000 15.13393 80 VAL B N 1
ATOM 2469 C CA . VAL B 2 80 ? 2.27829 15.57367 29.70780 1.000 15.15449 80 VAL B CA 1
ATOM 2470 C C . VAL B 2 80 ? 3.65818 16.13730 30.00487 1.000 15.97065 80 VAL B C 1
ATOM 2471 O O . VAL B 2 80 ? 3.78708 17.21334 30.59750 1.000 16.22787 80 VAL B O 1
ATOM 2484 N N . TRP B 2 81 ? 4.70110 15.43464 29.55640 1.000 15.44907 81 TRP B N 1
ATOM 2485 C CA . TRP B 2 81 ? 6.07691 15.85840 29.80991 1.000 15.41840 81 TRP B CA 1
ATOM 2486 C C . TRP B 2 81 ? 6.38865 17.18683 29.12708 1.000 15.18386 81 TRP B C 1
ATOM 2487 O O . TRP B 2 81 ? 6.95125 18.09874 29.75046 1.000 16.70318 81 TRP B O 1
ATOM 2508 N N . LEU B 2 82 ? 6.01224 17.32551 27.84750 1.000 14.67538 82 LEU B N 1
ATOM 2509 C CA . LEU B 2 82 ? 6.19756 18.60623 27.17081 1.000 14.47030 82 LEU B CA 1
ATOM 2510 C C . LEU B 2 82 ? 5.48313 19.73512 27.91564 1.000 14.58129 82 LEU B C 1
ATOM 2511 O O . LEU B 2 82 ? 6.03418 20.83475 28.07778 1.000 15.64426 82 LEU B O 1
ATOM 2527 N N . TYR B 2 83 ? 4.25290 19.48141 28.38000 1.000 14.25396 83 TYR B N 1
ATOM 2528 C CA . TYR B 2 83 ? 3.48220 20.49825 29.09468 1.000 15.21133 83 TYR B CA 1
ATOM 2529 C C . TYR B 2 83 ? 4.18457 20.90601 30.39347 1.000 17.15520 83 TYR B C 1
ATOM 2530 O O . TYR B 2 83 ? 4.32584 22.09780 30.69699 1.000 18.71766 83 TYR B O 1
ATOM 2548 N N . LYS B 2 84 ? 4.62848 19.93526 31.19395 1.000 17.45917 84 LYS B N 1
ATOM 2549 C CA . LYS B 2 84 ? 5.25530 20.28328 32.47130 1.000 18.77844 84 LYS B CA 1
ATOM 2550 C C . LYS B 2 84 ? 6.56528 21.04261 32.25203 1.000 18.87382 84 LYS B C 1
ATOM 2551 O O . LYS B 2 84 ? 6.93376 21.91567 33.05104 1.000 21.51440 84 LYS B O 1
ATOM 2570 N N . ARG B 2 85 ? 7.30599 20.69684 31.20130 1.000 18.82732 85 ARG B N 1
ATOM 2571 C CA . ARG B 2 85 ? 8.61843 21.27649 30.95708 1.000 20.45894 85 ARG B CA 1
ATOM 2572 C C . ARG B 2 85 ? 8.58609 22.55820 30.12996 1.000 20.81039 85 ARG B C 1
ATOM 2573 O O . ARG B 2 85 ? 9.63946 23.19419 29.96437 1.000 22.16082 85 ARG B O 1
ATOM 2594 N N . GLY B 2 86 ? 7.42702 22.95615 29.60703 1.000 19.40981 86 GLY B N 1
ATOM 2595 C CA . GLY B 2 86 ? 7.33358 24.12435 28.75833 1.000 18.51201 86 GLY B CA 1
ATOM 2596 C C . GLY B 2 86 ? 8.04950 23.96432 27.42862 1.000 18.78730 86 GLY B C 1
ATOM 2597 O O . GLY B 2 86 ? 8.62952 24.93703 26.91715 1.000 21.51934 86 GLY B O 1
ATOM 2601 N N . LEU B 2 87 ? 8.02288 22.76733 26.84506 1.000 17.61346 87 LEU B N 1
ATOM 2602 C CA . LEU B 2 87 ? 8.73306 22.46712 25.61601 1.000 16.44407 87 LEU B CA 1
ATOM 2603 C C . LEU B 2 87 ? 7.74119 22.22022 24.48460 1.000 16.06440 87 LEU B C 1
ATOM 2604 O O . LEU B 2 87 ? 6.57165 21.89370 24.70139 1.000 16.78889 87 LEU B O 1
ATOM 2620 N N . THR B 2 88 ? 8.25349 22.38140 23.26686 1.000 16.46304 88 THR B N 1
ATOM 2621 C CA . THR B 2 88 ? 7.50595 22.22376 22.02360 1.000 15.83377 88 THR B CA 1
ATOM 2622 C C . THR B 2 88 ? 8.18111 21.15576 21.17546 1.000 15.04972 88 THR B C 1
ATOM 2623 O O . THR B 2 88 ? 9.41895 21.09314 21.11407 1.000 16.15850 88 THR B O 1
ATOM 2634 N N . LEU B 2 89 ? 7.35756 20.37758 20.47751 1.000 14.18769 89 LEU B N 1
ATOM 2635 C CA . LEU B 2 89 ? 7.83045 19.33088 19.58530 1.000 13.46758 89 LEU B CA 1
ATOM 2636 C C . LEU B 2 89 ? 8.01441 19.91499 18.18183 1.000 13.52329 89 LEU B C 1
ATOM 2637 O O . LEU B 2 89 ? 7.04535 20.32225 17.52751 1.000 14.91095 89 LEU B O 1
ATOM 2653 N N . LEU B 2 90 ? 9.26820 19.95827 17.71963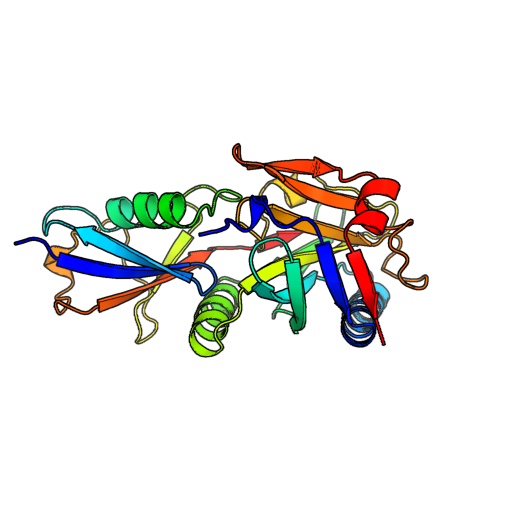 1.000 12.75855 90 LEU B N 1
ATOM 2654 C CA . LEU B 2 90 ? 9.54911 20.47676 16.39112 1.000 12.82139 90 LEU B CA 1
ATOM 2655 C C . LEU B 2 90 ? 9.60519 19.37730 15.31455 1.000 11.02247 90 LEU B C 1
ATOM 2656 O O . LEU B 2 90 ? 9.05275 19.52806 14.20790 1.000 13.36873 90 LEU B O 1
ATOM 2672 N N . ALA B 2 91 ? 10.33605 18.29622 15.60209 1.000 12.54369 91 ALA B N 1
ATOM 2673 C CA . ALA B 2 91 ? 10.76758 17.38820 14.55976 1.000 12.18162 91 ALA B CA 1
ATOM 2674 C C . ALA B 2 91 ? 10.71179 15.94366 15.01261 1.000 11.81816 91 ALA B C 1
ATOM 2675 O O . ALA B 2 91 ? 11.01734 15.62632 16.17068 1.000 12.45578 91 ALA B O 1
ATOM 2682 N N . GLN B 2 92 ? 10.37329 15.07081 14.06444 1.000 11.33838 92 GLN B N 1
ATOM 2683 C CA . GLN B 2 92 ? 10.65138 13.65803 14.19392 1.000 11.43939 92 GLN B CA 1
ATOM 2684 C C . GLN B 2 92 ? 11.74867 13.27401 13.21156 1.000 11.70493 92 GLN B C 1
ATOM 2685 O O . GLN B 2 92 ? 11.91672 13.90195 12.16444 1.000 11.47299 92 GLN B O 1
ATOM 2699 N N . ILE B 2 93 ? 12.52123 12.25008 13.57570 1.000 12.06422 93 ILE B N 1
ATOM 2700 C CA . ILE B 2 93 ? 13.60899 11.71244 12.76147 1.000 11.50916 93 ILE B CA 1
ATOM 2701 C C . ILE B 2 93 ? 13.46449 10.19241 12.78744 1.000 11.52282 93 ILE B C 1
ATOM 2702 O O . ILE B 2 93 ? 13.27566 9.59995 13.85077 1.000 13.64689 93 ILE B O 1
ATOM 2718 N N . HIS B 2 94 ? 13.58435 9.55243 11.62915 1.000 11.17282 94 HIS B N 1
ATOM 2719 C CA . HIS B 2 94 ? 13.59262 8.09044 11.56334 1.000 11.63799 94 HIS B CA 1
ATOM 2720 C C . HIS B 2 94 ? 14.54104 7.63204 10.48122 1.000 11.44646 94 HIS B C 1
ATOM 2721 O O . HIS B 2 94 ? 14.96291 8.40632 9.63384 1.000 12.66017 94 HIS B O 1
ATOM 2735 N N . SER B 2 95 ? 14.92345 6.36558 10.56014 1.000 12.10353 95 SER B N 1
ATOM 2736 C CA . SER B 2 95 ? 15.84104 5.76493 9.61613 1.000 12.59348 95 SER B CA 1
ATOM 2737 C C . SER B 2 95 ? 15.13359 4.83364 8.64540 1.000 12.33569 95 SER B C 1
ATOM 2738 O O . SER B 2 95 ? 14.06727 4.27375 8.94028 1.000 13.75178 95 SER B O 1
ATOM 2746 N N . HIS B 2 96 ? 15.75611 4.68826 7.48633 1.000 12.72737 96 HIS B N 1
ATOM 2747 C CA . HIS B 2 96 ? 15.39320 3.72208 6.47228 1.000 13.54874 96 HIS B CA 1
ATOM 2748 C C . HIS B 2 96 ? 16.50884 2.70880 6.27551 1.000 14.55601 96 HIS B C 1
ATOM 2749 O O . HIS B 2 96 ? 17.67503 3.02278 6.49797 1.000 14.55199 96 HIS B O 1
ATOM 2763 N N . PRO B 2 97 ? 16.16585 1.49641 5.81964 1.000 15.85726 97 PRO B N 1
ATOM 2764 C CA . PRO B 2 97 ? 17.20383 0.49382 5.53261 1.000 15.97203 97 PRO B CA 1
ATOM 2765 C C . PRO B 2 97 ? 18.10162 0.90422 4.38268 1.000 16.35774 97 PRO B C 1
ATOM 2766 O O . PRO B 2 97 ? 19.30124 0.58645 4.39843 1.000 17.87054 97 PRO B O 1
ATOM 2777 N N . GLY B 2 98 ? 17.54264 1.59589 3.38762 1.000 16.06793 98 GLY B N 1
ATOM 2778 C CA . GLY B 2 98 ? 18.29816 2.06473 2.24168 1.000 15.47914 98 GLY B CA 1
ATOM 2779 C C . GLY B 2 98 ? 18.06662 3.54940 1.99115 1.000 14.75708 98 GLY B C 1
ATOM 2780 O O . GLY B 2 98 ? 18.28836 4.36249 2.89552 1.000 15.66628 98 GLY B O 1
ATOM 2784 N N . ARG B 2 99 ? 17.60953 3.90816 0.79562 1.000 15.21510 99 ARG B N 1
ATOM 2785 C CA . ARG B 2 99 ? 17.40051 5.30257 0.42383 1.000 15.32360 99 ARG B CA 1
ATOM 2786 C C . ARG B 2 99 ? 16.36556 5.94217 1.34500 1.000 13.98218 99 ARG B C 1
ATOM 2787 O O . ARG B 2 99 ? 15.41204 5.29939 1.77697 1.000 14.71404 99 ARG B O 1
ATOM 2808 N N . ALA B 2 100 ? 16.55510 7.22954 1.63055 1.000 14.17920 100 ALA B N 1
ATOM 2809 C CA . ALA B 2 100 ? 15.67116 7.99707 2.49893 1.000 13.84697 100 ALA B CA 1
ATOM 2810 C C . ALA B 2 100 ? 14.63176 8.74764 1.66692 1.000 15.00577 100 ALA B C 1
ATOM 2811 O O . ALA B 2 100 ? 14.94999 9.33405 0.62482 1.000 15.80431 100 ALA B O 1
ATOM 2818 N N . TYR B 2 101 ? 13.38382 8.72211 2.14418 1.000 14.05876 101 TYR B N 1
ATOM 2819 C CA . TYR B 2 101 ? 12.22555 9.35327 1.51253 1.000 13.52891 101 TYR B CA 1
ATOM 2820 C C . TYR B 2 101 ? 11.08807 9.26256 2.53545 1.000 12.34510 101 TYR B C 1
ATOM 2821 O O . TYR B 2 101 ? 11.19539 8.55274 3.53645 1.000 13.90912 101 TYR B O 1
ATOM 2839 N N . HIS B 2 102 ? 9.97578 9.93516 2.25388 1.000 13.09636 102 HIS B N 1
ATOM 2840 C CA . HIS B 2 102 ? 8.75716 9.81137 3.05845 1.000 13.17102 102 HIS B CA 1
ATOM 2841 C C . HIS B 2 102 ? 7.82679 8.81287 2.36890 1.000 13.95000 102 HIS B C 1
ATOM 2842 O O . HIS B 2 102 ? 7.31070 9.07412 1.27385 1.000 15.88132 102 HIS B O 1
ATOM 2856 N N . SER B 2 103 ? 7.60572 7.67437 3.01231 1.000 13.04855 103 SER B N 1
ATOM 2857 C CA . SER B 2 103 ? 6.69415 6.66775 2.49044 1.000 14.19333 103 SER B CA 1
ATOM 2858 C C . SER B 2 103 ? 5.23560 7.06247 2.74590 1.000 13.95361 103 SER B C 1
ATOM 2859 O O . SER B 2 103 ? 4.93394 8.00255 3.48508 1.000 13.62784 103 SER B O 1
ATOM 2867 N N . THR B 2 104 ? 4.31496 6.29525 2.15149 1.000 16.53416 104 THR B N 1
ATOM 2868 C CA . THR B 2 104 ? 2.90114 6.53565 2.41383 1.000 18.12431 104 THR B CA 1
ATOM 2869 C C . THR B 2 104 ? 2.57208 6.33069 3.89080 1.000 15.36668 104 THR B C 1
ATOM 2870 O O . THR B 2 104 ? 1.74620 7.05666 4.44769 1.000 15.43258 104 THR B O 1
ATOM 2881 N N . THR B 2 105 ? 3.21475 5.35734 4.54371 1.000 15.33780 105 THR B N 1
ATOM 2882 C CA . THR B 2 105 ? 3.02308 5.15206 5.97875 1.000 13.86273 105 THR B CA 1
ATOM 2883 C C . THR B 2 105 ? 3.55462 6.35032 6.76125 1.000 11.80323 105 THR B C 1
ATOM 2884 O O . THR B 2 105 ? 2.88043 6.84925 7.68384 1.000 13.31285 105 THR B O 1
ATOM 2895 N N . ASP B 2 106 ? 4.74336 6.84033 6.37827 1.000 12.10476 106 ASP B N 1
ATOM 2896 C CA . ASP B 2 106 ? 5.30664 8.01523 7.03386 1.000 12.24496 106 ASP B CA 1
ATOM 2897 C C . ASP B 2 106 ? 4.35881 9.20444 6.92843 1.000 11.65777 106 ASP B C 1
ATOM 2898 O O . ASP B 2 106 ? 4.16043 9.94567 7.90717 1.000 12.43196 106 ASP B O 1
ATOM 2907 N N . ASP B 2 107 ? 3.73665 9.37270 5.74055 1.000 11.78532 107 ASP B N 1
ATOM 2908 C CA . ASP B 2 107 ? 2.82815 10.48979 5.50598 1.000 12.28698 107 ASP B CA 1
ATOM 2909 C C . ASP B 2 107 ? 1.60160 10.42402 6.41019 1.000 12.39544 107 ASP B C 1
ATOM 2910 O O . ASP B 2 107 ? 1.02696 11.46288 6.73603 1.000 13.77278 107 ASP B O 1
ATOM 2919 N N . ALA B 2 108 ? 1.16112 9.21919 6.79850 1.000 13.20561 108 ALA B N 1
ATOM 2920 C CA . ALA B 2 108 ? -0.14171 9.04077 7.43130 1.000 13.35845 108 ALA B CA 1
ATOM 2921 C C . ALA B 2 108 ? -0.11250 9.03659 8.95321 1.000 12.36032 108 ALA B C 1
ATOM 2922 O O . ALA B 2 108 ? -1.13711 9.34355 9.58193 1.000 14.10067 108 ALA B O 1
ATOM 2929 N N . TYR B 2 109 ? 1.01683 8.68413 9.57283 1.000 12.35223 109 TYR B N 1
ATOM 2930 C CA . TYR B 2 109 ? 1.00698 8.35935 11.01340 1.000 12.21239 109 TYR B CA 1
ATOM 2931 C C . TYR B 2 109 ? 2.07317 9.11629 11.80445 1.000 11.02183 109 TYR B C 1
ATOM 2932 O O . TYR B 2 109 ? 2.62190 8.61367 12.78568 1.000 11.82009 109 TYR B O 1
ATOM 2950 N N . ALA B 2 110 ? 2.35162 10.35151 11.42019 1.000 12.07291 110 ALA B N 1
ATOM 2951 C CA . ALA B 2 110 ? 3.40020 11.10852 12.07593 1.000 11.76900 110 ALA B CA 1
ATOM 2952 C C . ALA B 2 110 ? 3.06400 11.44009 13.53718 1.000 11.12440 110 ALA B C 1
ATOM 2953 O O . ALA B 2 110 ? 1.90129 11.61154 13.92630 1.000 10.51761 110 ALA B O 1
ATOM 2960 N N . VAL B 2 111 ? 4.13204 11.53565 14.34638 1.000 11.29862 111 VAL B N 1
ATOM 2961 C CA . VAL B 2 111 ? 4.07193 11.99717 15.73134 1.000 12.00043 111 VAL B CA 1
ATOM 2962 C C . VAL B 2 111 ? 4.19967 13.51589 15.82091 1.000 11.65871 111 VAL B C 1
ATOM 2963 O O . VAL B 2 111 ? 3.61429 14.15059 16.70382 1.000 13.01896 111 VAL B O 1
ATOM 2976 N N . ALA B 2 112 ? 5.02127 14.12242 14.96250 1.000 12.02542 112 ALA B N 1
ATOM 2977 C CA . ALA B 2 112 ? 5.19452 15.59267 14.94027 1.000 12.27190 112 ALA B CA 1
ATOM 2978 C C . ALA B 2 112 ? 4.07930 16.16710 14.08652 1.000 11.53981 112 ALA B C 1
ATOM 2979 O O . ALA B 2 112 ? 4.18970 16.25181 12.86668 1.000 12.47526 112 ALA B O 1
ATOM 2986 N N . THR B 2 113 ? 2.95619 16.49387 14.73912 1.000 10.54022 113 THR B N 1
ATOM 2987 C CA . THR B 2 113 ? 1.66751 16.64392 14.04527 1.000 11.21984 113 THR B CA 1
ATOM 2988 C C . THR B 2 113 ? 1.27735 18.08337 13.73497 1.000 11.00100 113 THR B C 1
ATOM 2989 O O . THR B 2 113 ? 0.25845 18.28311 13.05740 1.000 11.62347 113 THR B O 1
ATOM 3000 N N . THR B 2 114 ? 2.04719 19.06278 14.19316 1.000 11.51098 114 THR B N 1
ATOM 3001 C CA . THR B 2 114 ? 1.70460 20.47454 14.09020 1.000 10.62314 114 THR B CA 1
ATOM 3002 C C . THR B 2 114 ? 2.13126 21.02623 12.72737 1.000 10.09811 114 THR B C 1
ATOM 3003 O O . THR B 2 114 ? 3.20670 20.69576 12.22980 1.000 12.13924 114 THR B O 1
ATOM 3014 N N . ILE B 2 115 ? 1.26478 21.86240 12.12041 1.000 10.82682 115 ILE B N 1
ATOM 3015 C CA . ILE B 2 115 ? 1.65642 22.56693 10.90696 1.000 11.72453 115 ILE B CA 1
ATOM 3016 C C . ILE B 2 115 ? 3.01285 23.22114 11.15399 1.000 10.91679 115 ILE B C 1
ATOM 3017 O O . ILE B 2 115 ? 3.19737 23.92572 12.15571 1.000 12.81069 115 ILE B O 1
ATOM 3033 N N . GLY B 2 116 ? 3.97201 22.99475 10.24086 1.000 12.25723 116 GLY B N 1
ATOM 3034 C CA . GLY B 2 116 ? 5.32136 23.50536 10.41881 1.000 11.80275 116 GLY B CA 1
ATOM 3035 C C . GLY B 2 116 ? 6.31979 22.51901 10.97858 1.000 12.20844 116 GLY B C 1
ATOM 3036 O O . GLY B 2 116 ? 7.53625 22.79462 10.92214 1.000 13.58577 116 GLY B O 1
ATOM 3040 N N . CYS B 2 117 ? 5.85787 21.39808 11.53684 1.000 12.52397 117 CYS B N 1
ATOM 3041 C CA . CYS B 2 117 ? 6.81066 20.40393 12.02017 1.000 10.42413 117 CYS B CA 1
ATOM 3042 C C . CYS B 2 117 ? 7.63269 19.80215 10.88403 1.000 12.34802 117 CYS B C 1
ATOM 3043 O O . CYS B 2 117 ? 7.21795 19.81955 9.72800 1.000 11.58285 117 CYS B O 1
ATOM 3051 N N . LEU B 2 118 ? 8.78650 19.27770 11.25121 1.000 12.27241 118 LEU B N 1
ATOM 3052 C CA . LEU B 2 118 ? 9.69698 18.62334 10.34887 1.000 10.92149 118 LEU B CA 1
ATOM 3053 C C . LEU B 2 118 ? 9.71934 17.11970 10.59132 1.000 11.10989 118 LEU B C 1
ATOM 3054 O O . LEU B 2 118 ? 9.56962 16.64575 11.72001 1.000 11.24239 118 LEU B O 1
ATOM 3070 N N . SER B 2 119 ? 9.98119 16.37824 9.52957 1.000 11.76225 119 SER B N 1
ATOM 3071 C CA . SER B 2 119 ? 10.16953 14.92940 9.56509 1.000 10.67206 119 SER B CA 1
ATOM 3072 C C . SER B 2 119 ? 11.38130 14.61233 8.70328 1.000 11.38936 119 SER B C 1
ATOM 3073 O O . SER B 2 119 ? 11.36116 14.86325 7.49752 1.000 11.70242 119 SER B O 1
ATOM 3081 N N . LEU B 2 120 ? 12.45362 14.17659 9.34651 1.000 11.22656 120 LEU B N 1
ATOM 3082 C CA . LEU B 2 120 ? 13.70956 13.88738 8.68248 1.000 11.47315 120 LEU B CA 1
ATOM 3083 C C . LEU B 2 120 ? 13.90267 12.38431 8.58313 1.000 11.41317 120 LEU B C 1
ATOM 3084 O O . LEU B 2 120 ? 13.63363 11.65596 9.53901 1.000 11.64697 120 LEU B O 1
ATOM 3100 N N . VAL B 2 121 ? 14.42374 11.93358 7.44812 1.000 11.90238 121 VAL B N 1
ATOM 3101 C CA . VAL B 2 121 ? 14.64433 10.51487 7.17102 1.000 11.14175 121 VAL B CA 1
ATOM 3102 C C . VAL B 2 121 ? 16.12903 10.31457 6.87829 1.000 11.07634 121 VAL B C 1
ATOM 3103 O O . VAL B 2 121 ? 16.69546 10.94607 5.97233 1.000 11.54834 121 VAL B O 1
ATOM 3116 N N . VAL B 2 122 ? 16.75207 9.42365 7.63146 1.000 12.33627 122 VAL B N 1
ATOM 3117 C CA . VAL B 2 122 ? 18.18811 9.15439 7.56520 1.000 12.15970 122 VAL B CA 1
ATOM 3118 C C . VAL B 2 122 ? 18.38433 7.84547 6.79978 1.000 12.52216 122 VAL B C 1
ATOM 3119 O O . VAL B 2 122 ? 17.80258 6.82235 7.19878 1.000 13.21664 122 VAL B O 1
ATOM 3132 N N . PRO B 2 123 ? 19.21054 7.82151 5.75988 1.000 13.49332 123 PRO B N 1
ATOM 3133 C CA . PRO B 2 123 ? 19.34980 6.60771 4.94619 1.000 14.05799 123 PRO B CA 1
ATOM 3134 C C . PRO B 2 123 ? 20.27217 5.57444 5.58972 1.000 14.06652 123 PRO B C 1
ATOM 3135 O O . PRO B 2 123 ? 21.04916 5.84421 6.50844 1.000 13.71055 123 PRO B O 1
ATOM 3146 N N . ASN B 2 124 ? 20.16901 4.36023 5.05358 1.000 14.83966 124 ASN B N 1
ATOM 3147 C CA . ASN B 2 124 ? 21.14082 3.29046 5.29563 1.000 15.03926 124 ASN B CA 1
ATOM 3148 C C . ASN B 2 124 ? 21.37461 3.02098 6.78036 1.000 14.91895 124 ASN B C 1
ATOM 3149 O O . ASN B 2 124 ? 22.51226 2.86918 7.23801 1.000 15.23915 124 ASN B O 1
ATOM 3160 N N . PHE B 2 125 ? 20.28262 2.93503 7.53104 1.000 14.84452 125 PHE B N 1
ATOM 3161 C CA . PHE B 2 125 ? 20.32880 2.61538 8.95134 1.000 16.01432 125 PHE B CA 1
ATOM 3162 C C . PHE B 2 125 ? 21.28151 3.54462 9.71791 1.000 15.93533 125 PHE B C 1
ATOM 3163 O O . PHE B 2 125 ? 21.86566 3.14904 10.73066 1.000 16.81864 125 PHE B O 1
ATOM 3180 N N . ALA B 2 126 ? 21.43766 4.79600 9.25041 1.000 15.40342 126 ALA B N 1
ATOM 3181 C CA . ALA B 2 126 ? 22.29180 5.79678 9.88364 1.000 16.32907 126 ALA B CA 1
ATOM 3182 C C . ALA B 2 126 ? 23.74494 5.33800 9.95899 1.000 16.66091 126 ALA B C 1
ATOM 3183 O O . ALA B 2 126 ? 24.49284 5.75224 10.84238 1.000 17.70653 126 ALA B O 1
ATOM 3190 N N . ARG B 2 127 ? 24.17841 4.50551 9.01360 1.000 16.36914 127 ARG B N 1
ATOM 3191 C CA . ARG B 2 127 ? 25.53449 3.95997 9.07649 1.000 18.99162 127 ARG B CA 1
ATOM 3192 C C . ARG B 2 127 ? 26.58282 5.05856 8.92644 1.000 19.82708 127 ARG B C 1
ATOM 3193 O O . ARG B 2 127 ? 27.63840 5.00927 9.57491 1.000 21.41500 127 ARG B O 1
ATOM 3214 N N . GLU B 2 128 ? 26.32519 6.04830 8.10040 1.000 21.24801 128 GLU B N 1
ATOM 3215 C CA . GLU B 2 128 ? 27.29737 7.11042 7.87609 1.000 23.74584 128 GLU B CA 1
ATOM 3216 C C . GLU B 2 128 ? 27.02884 8.28997 8.80236 1.000 21.66593 128 GLU B C 1
ATOM 3217 O O . GLU B 2 128 ? 25.93449 8.43742 9.34268 1.000 20.51004 128 GLU B O 1
ATOM 3229 N N . PRO B 2 129 ? 28.02832 9.14185 9.04028 1.000 23.64986 129 PRO B N 1
ATOM 3230 C CA . PRO B 2 129 ? 27.79472 10.31605 9.89414 1.000 23.69130 129 PRO B CA 1
ATOM 3231 C C . PRO B 2 129 ? 26.63228 11.16113 9.38200 1.000 22.71880 129 PRO B C 1
ATOM 3232 O O . PRO B 2 129 ? 26.44156 11.33344 8.17649 1.000 23.64156 129 PRO B O 1
ATOM 3243 N N . PHE B 2 130 ? 25.86164 11.70329 10.32052 1.000 22.20640 130 PHE B N 1
ATOM 3244 C CA . PHE B 2 130 ? 24.72125 12.54648 9.98161 1.000 20.68064 130 PHE B CA 1
ATOM 3245 C C . PHE B 2 130 ? 25.15328 13.76423 9.16772 1.000 20.00033 130 PHE B C 1
ATOM 3246 O O . PHE B 2 130 ? 26.13383 14.43387 9.48338 1.000 21.81580 130 PHE B O 1
ATOM 3263 N N . ASP B 2 131 ? 24.39215 14.06442 8.11703 1.000 20.00546 131 ASP B N 1
ATOM 3264 C CA . ASP B 2 131 ? 24.72636 15.16023 7.20310 1.000 20.68246 131 ASP B CA 1
ATOM 3265 C C . ASP B 2 131 ? 23.42296 15.74188 6.67612 1.000 19.54025 131 ASP B C 1
ATOM 3266 O O . ASP B 2 131 ? 22.66045 15.05221 5.99172 1.000 19.07295 131 ASP B O 1
ATOM 3275 N N . LEU B 2 132 ? 23.15441 17.00679 7.00793 1.000 19.42329 132 LEU B N 1
ATOM 3276 C CA . LEU B 2 132 ? 21.91017 17.64211 6.57626 1.000 21.02318 132 LEU B CA 1
ATOM 3277 C C . LEU B 2 132 ? 21.73576 17.60961 5.06578 1.000 21.39888 132 LEU B C 1
ATOM 3278 O O . LEU B 2 132 ? 20.59718 17.61619 4.57851 1.000 21.80416 132 LEU B O 1
ATOM 3294 N N . ALA B 2 133 ? 22.83405 17.56629 4.30795 1.000 21.57561 133 ALA B N 1
ATOM 3295 C CA . ALA B 2 133 ? 22.72983 17.47190 2.86054 1.000 22.62787 133 ALA B CA 1
ATOM 3296 C C . ALA 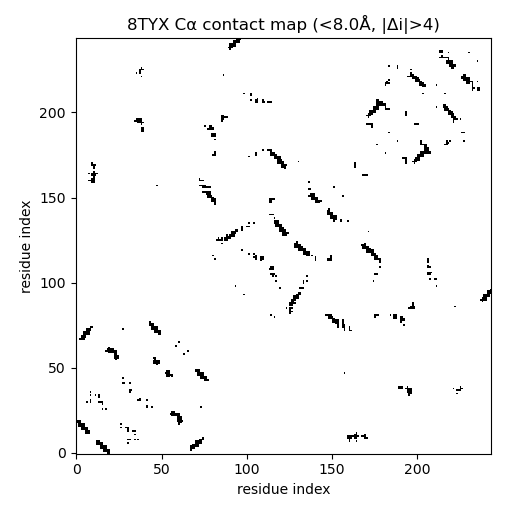B 2 133 ? 22.38340 16.06729 2.37862 1.000 22.60350 133 ALA B C 1
ATOM 3297 O O . ALA B 2 133 ? 22.03624 15.91013 1.20234 1.000 25.05698 133 ALA B O 1
ATOM 3304 N N . ARG B 2 134 ? 22.45732 15.05250 3.23873 1.000 22.44113 134 ARG B N 1
ATOM 3305 C CA . ARG B 2 134 ? 22.20877 13.67529 2.82551 1.000 23.97235 134 ARG B CA 1
ATOM 3306 C C . ARG B 2 134 ? 20.90253 13.09373 3.35694 1.000 22.71354 134 ARG B C 1
ATOM 3307 O O . ARG B 2 134 ? 20.44693 12.05901 2.84935 1.000 24.82024 134 ARG B O 1
ATOM 3328 N N . VAL B 2 135 ? 20.26481 13.73616 4.32529 1.000 18.53112 135 VAL B N 1
ATOM 3329 C CA . VAL B 2 135 ? 18.97235 13.27539 4.82070 1.000 16.85598 135 VAL B CA 1
ATOM 3330 C C . VAL B 2 135 ? 17.89017 13.68488 3.83261 1.000 15.35028 135 VAL B C 1
ATOM 3331 O O . VAL B 2 135 ? 18.12116 14.52247 2.95044 1.000 18.72660 135 VAL B O 1
ATOM 3344 N N . ALA B 2 136 ? 16.71505 13.10350 3.96628 1.000 13.87520 136 ALA B N 1
ATOM 3345 C CA . ALA B 2 136 ? 15.53382 13.54211 3.23540 1.000 13.32769 136 ALA B CA 1
ATOM 3346 C C . ALA B 2 136 ? 14.58738 14.17899 4.25360 1.000 13.14236 136 ALA B C 1
ATOM 3347 O O . ALA B 2 136 ? 14.07427 13.49085 5.13438 1.000 14.41293 136 ALA B O 1
ATOM 3354 N N . ALA B 2 137 ? 14.35213 15.47922 4.14019 1.000 13.17918 137 ALA B N 1
ATOM 3355 C CA . ALA B 2 137 ? 13.53182 16.21945 5.08608 1.000 12.36336 137 ALA B CA 1
ATOM 3356 C C . ALA B 2 137 ? 12.21781 16.66300 4.45548 1.000 12.15664 137 ALA B C 1
ATOM 3357 O O . ALA B 2 137 ? 12.16268 17.03174 3.28049 1.000 12.91117 137 ALA B O 1
ATOM 3364 N N . TYR B 2 138 ? 11.17725 16.68145 5.28608 1.000 12.06650 138 TYR B N 1
ATOM 3365 C CA . TYR B 2 138 ? 9.81169 17.04810 4.91217 1.000 12.17543 138 TYR B CA 1
ATOM 3366 C C . TYR B 2 138 ? 9.24780 17.98317 5.96853 1.000 12.28780 138 TYR B C 1
ATOM 3367 O O . TYR B 2 138 ? 9.63372 17.91188 7.13740 1.000 12.18778 138 TYR B O 1
ATOM 3385 N N . ARG B 2 139 ? 8.34985 18.87108 5.54031 1.000 12.09526 139 ARG B N 1
ATOM 3386 C CA . ARG B 2 139 ? 7.69962 19.80333 6.43453 1.000 12.03646 139 ARG B CA 1
ATOM 3387 C C . ARG B 2 139 ? 6.19104 19.75809 6.19604 1.000 11.23925 139 ARG B C 1
ATOM 3388 O O . ARG B 2 139 ? 5.73585 19.67478 5.05029 1.000 12.94408 139 ARG B O 1
ATOM 3409 N N . LEU B 2 140 ? 5.42816 19.80070 7.28772 1.000 11.81190 140 LEU B N 1
ATOM 3410 C CA . LEU B 2 140 ? 3.98758 19.63252 7.22726 1.000 10.80143 140 LEU B CA 1
ATOM 3411 C C . LEU B 2 140 ? 3.29935 20.96721 6.91133 1.000 11.32057 140 LEU B C 1
ATOM 3412 O O . LEU B 2 140 ? 3.46671 21.95810 7.64048 1.000 13.94875 140 LEU B O 1
ATOM 3428 N N . ASP B 2 141 ? 2.46902 20.95784 5.87616 1.000 12.91793 141 ASP B N 1
ATOM 3429 C CA . ASP B 2 141 ? 1.72203 22.13385 5.44961 1.000 12.77935 141 ASP B CA 1
ATOM 3430 C C . ASP B 2 141 ? 0.32847 22.17225 6.09010 1.000 14.05522 141 ASP B C 1
ATOM 3431 O O . ASP B 2 141 ? -0.09765 21.26473 6.82345 1.000 13.19421 141 ASP B O 1
ATOM 3440 N N . ALA B 2 142 ? -0.39709 23.25554 5.81106 1.000 15.28719 142 ALA B N 1
ATOM 3441 C CA . ALA B 2 142 ? -1.68542 23.48898 6.45910 1.000 15.52592 142 ALA B CA 1
ATOM 3442 C C . ALA B 2 142 ? -2.75885 22.50847 6.00821 1.000 15.94245 142 ALA B C 1
ATOM 3443 O O . ALA B 2 142 ? -3.76480 22.32977 6.70381 1.000 18.35794 142 ALA B O 1
ATOM 3450 N N . ARG B 2 143 ? -2.56014 21.83442 4.88090 1.000 15.18845 143 ARG B N 1
ATOM 3451 C CA . ARG B 2 143 ? -3.50016 20.82656 4.39843 1.000 15.50765 143 ARG B CA 1
ATOM 3452 C C . ARG B 2 143 ? -3.03448 19.41121 4.73397 1.000 15.00937 143 ARG B C 1
ATOM 3453 O O . ARG B 2 143 ? -3.51239 18.43250 4.14815 1.000 15.91265 143 ARG B O 1
ATOM 3474 N N . ALA B 2 144 ? -2.11375 19.29239 5.68719 1.000 14.00317 144 ALA B N 1
ATOM 3475 C CA . ALA B 2 144 ? -1.65925 18.01168 6.23596 1.000 14.00649 144 ALA B CA 1
ATOM 3476 C C . ALA B 2 144 ? -0.80590 17.21426 5.26437 1.000 13.07129 144 ALA B C 1
ATOM 3477 O O . ALA B 2 144 ? -0.73560 15.98953 5.36747 1.000 16.70970 144 ALA B O 1
ATOM 3484 N N . ASN B 2 145 ? -0.09888 17.88715 4.35746 1.000 13.20739 145 ASN B N 1
ATOM 3485 C CA . ASN B 2 145 ? 0.81685 17.23111 3.44898 1.000 11.91415 145 ASN B CA 1
ATOM 3486 C C . ASN B 2 145 ? 2.24416 17.40115 3.93176 1.000 11.02943 145 ASN B C 1
ATOM 3487 O O . ASN B 2 145 ? 2.62724 18.48377 4.37431 1.000 12.35017 145 ASN B O 1
ATOM 3498 N N . TRP B 2 146 ? 3.02049 16.34085 3.83211 1.000 12.01433 146 TRP B N 1
ATOM 3499 C CA . TRP B 2 146 ? 4.44270 16.37251 4.12422 1.000 12.00546 146 TRP B CA 1
ATOM 3500 C C . TRP B 2 146 ? 5.18610 16.66937 2.82505 1.000 12.38797 146 TRP B C 1
ATOM 3501 O O . TRP B 2 146 ? 5.25007 15.82387 1.93237 1.000 15.06981 146 TRP B O 1
ATOM 3522 N N . ASN B 2 147 ? 5.72829 17.87074 2.69036 1.000 11.82501 147 ASN B N 1
ATOM 3523 C CA . ASN B 2 147 ? 6.39301 18.29850 1.46179 1.000 12.13720 147 ASN B CA 1
ATOM 3524 C C . ASN B 2 147 ? 7.89921 18.36922 1.67600 1.000 11.91241 147 ASN B C 1
ATOM 3525 O O . ASN B 2 147 ? 8.38000 18.86020 2.70726 1.000 12.60560 147 ASN B O 1
ATOM 3536 N N . GLU B 2 148 ? 8.64074 17.92802 0.67837 1.000 14.18047 148 GLU B N 1
ATOM 3537 C CA . GLU B 2 148 ? 10.08882 17.88869 0.75826 1.000 15.32092 148 GLU B CA 1
ATOM 3538 C C . GLU B 2 148 ? 10.65816 19.29176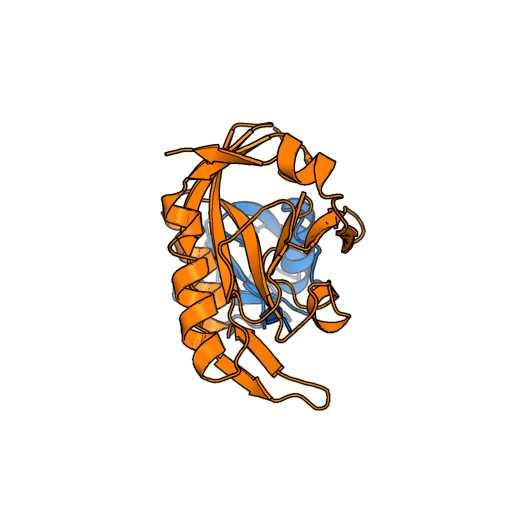 0.95606 1.000 14.46641 148 GLU B C 1
ATOM 3539 O O . GLU B 2 148 ? 10.19556 20.27135 0.35243 1.000 16.23736 148 GLU B O 1
ATOM 3551 N N . VAL B 2 149 ? 11.64107 19.39018 1.84054 1.000 13.96147 149 VAL B N 1
ATOM 3552 C CA . VAL B 2 149 ? 12.46760 20.58495 2.01783 1.000 14.34110 149 VAL B CA 1
ATOM 3553 C C . VAL B 2 149 ? 13.77852 20.31375 1.28840 1.000 16.52466 149 VAL B C 1
ATOM 3554 O O . VAL B 2 149 ? 14.56533 19.47103 1.75248 1.000 17.07665 149 VAL B O 1
ATOM 3567 N N . PRO B 2 150 ? 14.05728 20.97026 0.15946 1.000 18.96812 150 PRO B N 1
ATOM 3568 C CA . PRO B 2 150 ? 15.31394 20.70025 -0.55168 1.000 20.80004 150 PRO B CA 1
ATOM 3569 C C . PRO B 2 150 ? 16.51862 20.89014 0.35105 1.000 19.80388 150 PRO B C 1
ATOM 3570 O O . PRO B 2 150 ? 16.51547 21.72302 1.26010 1.000 18.56824 150 PRO B O 1
ATOM 3581 N N . SER B 2 151 ? 17.56611 20.11663 0.06436 1.000 19.12494 151 SER B N 1
ATOM 3582 C CA . SER B 2 151 ? 18.79228 20.17071 0.85939 1.000 19.27904 151 SER B CA 1
ATOM 3583 C C . SER B 2 151 ? 19.30387 21.59229 1.07354 1.000 18.62721 151 SER B C 1
ATOM 3584 O O . SER B 2 151 ? 19.68146 21.95970 2.19050 1.000 18.94481 151 SER B O 1
ATOM 3592 N N . ALA B 2 152 ? 19.35498 22.40576 0.02059 1.000 19.41340 152 ALA B N 1
ATOM 3593 C CA . ALA B 2 152 ? 19.87641 23.75634 0.18847 1.000 19.93630 152 ALA B CA 1
ATOM 3594 C C . ALA B 2 152 ? 19.01334 24.55901 1.14902 1.000 20.27653 152 ALA B C 1
ATOM 3595 O O . ALA B 2 152 ? 19.52900 25.33356 1.96607 1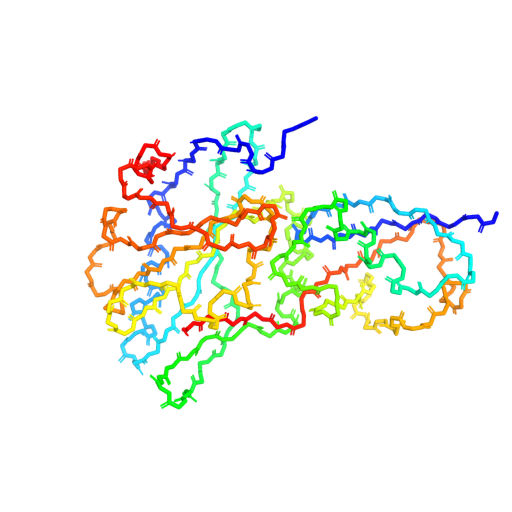.000 21.41930 152 ALA B O 1
ATOM 3602 N N . ALA B 2 153 ? 17.69558 24.39176 1.06831 1.000 20.54310 153 ALA B N 1
ATOM 3603 C CA . ALA B 2 153 ? 16.82693 25.10089 1.99770 1.000 19.10439 153 ALA B CA 1
ATOM 3604 C C . ALA B 2 153 ? 16.98041 24.56850 3.41997 1.000 18.04914 153 ALA B C 1
ATOM 3605 O O . ALA B 2 153 ? 16.88753 25.34819 4.38357 1.000 18.50747 153 ALA B O 1
ATOM 3612 N N . LEU B 2 154 ? 17.21439 23.26283 3.56767 1.000 16.75821 154 LEU B N 1
ATOM 3613 C CA . LEU B 2 154 ? 17.36921 22.67431 4.89243 1.000 17.64014 154 LEU B CA 1
ATOM 3614 C C . LEU B 2 154 ? 18.62103 23.20757 5.57808 1.000 17.31133 154 LEU B C 1
ATOM 3615 O O . LEU B 2 154 ? 18.59198 23.51154 6.77598 1.000 17.60759 154 LEU B O 1
ATOM 3631 N N . THR B 2 155 ? 19.72224 23.33080 4.83076 1.000 18.31610 155 THR B N 1
ATOM 3632 C CA . THR B 2 155 ? 20.95988 23.82519 5.42362 1.000 20.10869 155 THR B CA 1
ATOM 3633 C C . THR B 2 155 ? 20.90283 25.32458 5.70386 1.000 20.60312 155 THR B C 1
ATOM 3634 O O . THR B 2 155 ? 21.56688 25.79462 6.63375 1.000 23.08908 155 THR B O 1
ATOM 3645 N N . ARG B 2 156 ? 20.12618 26.08670 4.92939 1.000 21.38596 156 ARG B N 1
ATOM 3646 C CA . ARG B 2 156 ? 19.88902 27.48347 5.28661 1.000 22.67382 156 ARG B CA 1
ATOM 3647 C C . ARG B 2 156 ? 19.07281 27.57309 6.57151 1.000 22.52119 156 ARG B C 1
ATOM 3648 O O . ARG B 2 156 ? 19.27753 28.47491 7.38708 1.000 24.72123 156 ARG B O 1
ATOM 3669 N N . MET B 2 157 ? 18.14737 26.63374 6.76774 1.000 20.01211 157 MET B N 1
ATOM 3670 C CA . MET B 2 157 ? 17.26617 26.68076 7.92450 1.000 19.12098 157 MET B CA 1
ATOM 3671 C C . MET B 2 157 ? 17.98393 26.26011 9.19980 1.000 18.05729 157 MET B C 1
ATOM 3672 O O . MET B 2 157 ? 17.89781 26.95057 10.21821 1.000 19.05143 157 MET B O 1
ATOM 3686 N N . ILE B 2 158 ? 18.63275 25.10300 9.18702 1.000 17.12846 158 ILE B N 1
ATOM 3687 C CA . ILE B 2 158 ? 19.15208 24.47486 10.39777 1.000 16.59197 158 ILE B CA 1
ATOM 3688 C C . ILE B 2 158 ? 20.65685 24.70838 10.47642 1.000 18.09189 158 ILE B C 1
ATOM 3689 O O . ILE B 2 158 ? 21.40044 24.36123 9.55096 1.000 19.65412 158 ILE B O 1
ATOM 3705 N N . THR B 2 159 ? 21.10737 25.27859 11.58635 1.000 18.42102 159 THR B N 1
ATOM 3706 C CA . THR B 2 159 ? 22.52826 25.42925 11.88140 1.000 19.15086 159 THR B CA 1
ATOM 3707 C C . THR B 2 159 ? 22.88748 24.52984 13.05289 1.000 18.93453 159 THR B C 1
ATOM 3708 O O . THR B 2 159 ? 22.23596 24.58649 14.10018 1.000 19.89676 159 THR B O 1
ATOM 3719 N N . ILE B 2 160 ? 23.90524 23.69348 12.87461 1.000 19.53173 160 ILE B N 1
ATOM 3720 C CA . ILE B 2 160 ? 24.38700 22.83002 13.94773 1.000 21.73273 160 ILE B CA 1
ATOM 3721 C C . ILE B 2 160 ? 25.45061 23.58716 14.73049 1.000 24.04304 160 ILE B C 1
ATOM 3722 O O . ILE B 2 160 ? 26.41004 24.10192 14.14153 1.000 25.78467 160 ILE B O 1
ATOM 3738 N N . THR B 2 161 ? 25.28390 23.65830 16.05435 1.000 26.90550 161 THR B N 1
ATOM 3739 C CA . THR B 2 161 ? 26.21639 24.37039 16.92217 1.000 31.11018 161 THR B CA 1
ATOM 3740 C C . THR B 2 161 ? 26.90745 23.40772 17.88264 1.000 33.80161 161 THR B C 1
ATOM 3741 O O . THR B 2 161 ? 26.48921 22.27362 18.08136 1.000 30.69464 161 THR B O 1
ATOM 3752 N N . SER B 2 162 ? 27.96239 23.89103 18.53004 1.000 38.00342 162 SER B N 1
ATOM 3753 C CA . SER B 2 162 ? 28.69690 23.06470 19.48396 1.000 44.02247 162 SER B CA 1
ATOM 3754 C C . SER B 2 162 ? 28.95840 23.83276 20.77102 1.000 46.18244 162 SER B C 1
ATOM 3755 O O . SER B 2 162 ? 29.00512 23.26322 21.87101 1.000 47.50413 162 SER B O 1
#

Secondary structure (DSSP, 8-state):
--EEEEEEETTEEEEEEE-TTSBHHHHHHHHHHHTTB-SS-GGGEEEE-TT-PBP-TTSBGGGS---SSEEEEEEESEEEE-/---GGG--EEEEEHHHHHHHHHHHHHHHTTT---EEEEEEEEETTEEEEEEEE----EEEE-SSSEEEEEEHHHHHHHHHHHHHHT-EEEEEEEE-SSS----HHHHHS-S--BTT-EEEEESGGG-SPP-TTTSEEEEE-TTS-EEEE-HHHHHHHEEEE-

InterPro domains:
  IPR019726 Protein of unknown function DUF2604 [PF10790] (14-97)

Sequence (244 aa):
GKIEIIVVVNGQPTQVEANPNQPLHVVRTKALENTQNVAQPPDNWEFKDEAGNLLDVDKKIGDFGFANTVTLFLSLKAGVAGMTPLEDVRTVALPRDCVSTTTVQAHLRSVGQQGHAGMALWVGVQQDQHFVIAETVIPAQRHIRTSDGVCVMVPAEELHRLNVWLYKRGLTLLAQIHSHPGRAYHSTTDDAYAVATTIGCLSLVVPNFAREPFDLARVAAYRLDARANWNEVPSAALTRMITITS

Foldseek 3Di:
DWAWEWEAEPRDTDIDIHDQQDFQLVVQQVRCVVVVPDPDDSVQKWKAFPVGDTDDRRDGNNVPPDDRYGYIYIYGPDDDDD/DAFLLQAQAEEAEVVQLVVVLVQLLVVVVVVFKFKKWFKAADPRNYTYTDHIGRFDWDWAADPVGIDIGHDPVRLVVVVVVCVVVVMDTAEMEMEDLAAADQDPVNLPDDSNQGQNHKYKYHGNSSPDRDDLQRIWMFGAHPVSGTHTDHSVSSPSHYDYDD

Nearest PDB structures (foldseek):
  8tyy-assembly1_A  TM=9.993E-01  e=1.748E-15  Ensifer aridi
  5xda-assembly1_I-2  TM=8.035E-01  e=2.399E-04  Caenorhabditis elegans
  6umm-assembly1_G  TM=7.545E-01  e=4.145E-03  Mycolicibacterium smegmatis MC2 155
  7v8e-assembly2_D  TM=5.987E-01  e=3.775E-04  Homo sapiens
  1v5t-assembly1_A  TM=7.207E-01  e=3.885E-03  Mus musculus

Solvent-accessible surface area: 11263 Å² total; per-residue (Å²): 100,39,35,56,0,44,0,0,0,16,6,64,74,18,114,5,107,1,76,56,120,42,38,0,68,41,1,16,65,82,0,6,127,75,14,74,5,42,9,3,77,50,103,42,2,34,0,39,31,123,91,26,84,107,21,84,31,103,78,104,2,44,94,42,68,47,74,101,120,21,16,0,7,0,7,5,93,38,0,11,0,24,154,36,62,13,84,66,2,172,63,2,21,0,38,110,102,6,2,55,58,0,13,64,31,0,93,56,16,6,155,112,25,49,0,0,0,0,0,2,0,0,70,48,101,87,88,58,0,49,2,53,55,27,17,68,3,56,32,155,60,78,170,64,120,147,22,18,7,0,71,2,43,32,146,16,9,36,102,3,2,39,52,0,67,147,125,56,13,25,4,1,0,1,0,0,0,6,78,26,175,15,80,24,19,118,45,0,61,42,92,0,1,0,0,21,18,1,0,1,0,0,0,5,30,70,25,0,170,127,97,20,67,16,54,179,13,14,2,22,46,3,44,55,197,40,73,20,70,118,15,84,51,61,27,2,64,176,20,4,83,51,64,164

Radius of gyration: 18.22 Å; Cα contacts (8 Å, |Δi|>4): 596; chains: 2; bounding box: 54×42×38 Å

B-factor: mean 24.03, std 10.94, range [9.97, 85.24]